Protein AF-A0A4V2MNI9-F1 (afdb_monomer)

Secondary structure (DSSP, 8-state):
--EEEE-TTS-EEEEE-TTTT--S---SEEEEEEE-SSEEEEEEESSS-EEEEEETT--EEEEEE-HHHHTTEE--TTT--EEEEEEETTEEEEEEE-EESSS-TTSHHHHHH-EEEEEEEEETTS-EEEEEEEEEGGGSHHHHHHHHHTEE--S--PPEEEEETTEEEEE-TT-SEEEEE-TT-SS-EEEE----S-------EEPPPTTPPPPHHHHHHHHHHHHHSS-EEEEEEEETTEEEEEEEPP--GGGS-SSHHHHHT--EEEEEEEE-TTSTT--EEEEEEEEE-TT-EEEEEETTEEEEEE--SSSS--EEEEEE--S--

Radius of gyration: 19.82 Å; Cα contacts (8 Å, |Δi|>4): 702; chains: 1; bounding box: 52×47×52 Å

Foldseek 3Di:
DWDFDADPVRDTPDTHDPPPQDDPDAAADWDDFDDDPFWTWTWGAHPWTWIWIATNVRHTDDIATCNVVDPQKGADDQAKDKDWPDDDPFKTWIKIQIFGPVDDPLALVRLVPAARIWIWMATPVNDTPDIDGAHRSCVDPLSVVCSVVQKALAQDQHWAWDDDDQWIWTDGRSDQWIWIDGVVRPGTDTQGHDDDPDDADGDMDGRDDPPDDDDPLVSVLVSQCSQQRAWHWLHWDDADQKIKTKTFHHDDSVLTDSDPVSLQLDWTWMKIWIARPVCSVPIDIGTDPFTFRSNKYWADPHPFKIWIWGDGHSDPDIDIDIDGRDPPD

Organism: NCBI:txid2530455

Sequence (329 aa):
MDLTLINTKLDIIKRISKKADIKDGFTGDFIDPIWTKKSMVVFQQGNASSISIYDGHLNFSKNIKLFNKIYPYFLPSISSQAVMTNFGPNRYDFLLSVYRLDVSQNTAEFYSKSATFLRLAIDTSGNILEKTFLAPYNSFTEVKAALDDNTKDWDGPSPSFDYFNGETYVFYEFSDKLFIYDSSFRKPKEIPLMWPDYNWERSNVSFTKKGVKTDIGESMKTSFKLRFSKPFLIDLKYKDGLVFMHFIKPVKDEALPQTSIQERDFIYQTFLLIIDPKAPTNQKYIDLKDDFSPYSKIYPLDRNNIMLFGNFKKTDNYELIKIKLNDKN

Mean predicted aligned error: 6.93 Å

Solvent-accessible surface area (backbone atoms only — not comparable to full-atom values): 18608 Å² total; per-residue (Å²): 127,63,54,70,44,63,49,98,85,69,47,78,77,46,74,46,40,61,81,82,55,46,87,85,71,79,57,57,44,82,43,65,79,43,79,55,99,58,29,35,38,31,39,29,39,45,99,48,31,29,39,38,35,22,38,71,85,66,46,70,70,51,75,35,78,34,47,88,76,48,60,62,42,46,61,54,89,91,52,53,43,68,47,73,81,43,83,53,99,57,37,39,33,34,42,31,33,33,40,52,73,89,43,56,86,57,24,59,68,28,45,73,73,30,40,39,29,35,38,39,28,28,34,79,87,56,48,78,76,44,80,46,75,36,60,45,40,60,74,40,68,60,48,42,52,26,56,75,71,45,32,46,50,45,55,62,86,52,38,43,53,38,77,55,97,68,33,37,44,34,37,42,66,75,53,69,38,43,32,39,25,54,86,80,56,81,75,59,51,76,41,70,60,84,76,75,96,67,96,68,55,83,41,75,44,66,46,48,62,89,91,64,85,71,57,69,61,62,50,48,38,49,36,47,46,25,40,29,20,36,75,29,79,56,39,54,44,73,41,88,74,29,40,42,36,35,25,35,52,55,52,59,79,93,73,54,53,72,45,73,71,48,44,70,65,39,68,37,52,34,34,37,42,37,35,30,84,92,46,62,87,66,60,45,62,38,79,47,90,60,47,31,28,79,79,32,44,74,45,68,76,48,86,44,33,32,37,41,35,32,33,64,72,86,52,99,57,70,51,76,46,78,46,72,62,57,98,76,106

Structure (mmCIF, N/CA/C/O backbone):
data_AF-A0A4V2MNI9-F1
#
_entry.id   AF-A0A4V2MNI9-F1
#
loop_
_atom_site.group_PDB
_atom_site.id
_atom_site.type_symbol
_atom_site.label_atom_id
_atom_site.label_alt_id
_atom_site.label_comp_id
_atom_site.label_asym_id
_atom_site.label_entity_id
_atom_site.label_seq_id
_atom_site.pdbx_PDB_ins_code
_atom_site.Cartn_x
_atom_site.Cartn_y
_atom_site.Cartn_z
_atom_site.occupancy
_atom_site.B_iso_or_equiv
_atom_site.auth_seq_id
_atom_site.auth_comp_id
_atom_site.auth_asym_id
_atom_site.auth_atom_id
_atom_site.pdbx_PDB_model_num
ATOM 1 N N . MET A 1 1 ? -9.895 18.495 0.254 1.00 62.69 1 MET A N 1
ATOM 2 C CA . MET A 1 1 ? -10.874 17.468 -0.135 1.00 62.69 1 MET A CA 1
ATOM 3 C C . MET A 1 1 ? -11.784 17.162 1.044 1.00 62.69 1 MET A C 1
ATOM 5 O O . MET A 1 1 ? -11.272 16.889 2.118 1.00 62.69 1 MET A O 1
ATOM 9 N N . ASP A 1 2 ? -13.097 17.274 0.897 1.00 74.06 2 ASP A N 1
ATOM 10 C CA . ASP A 1 2 ? -14.023 16.881 1.968 1.00 74.06 2 ASP A CA 1
ATOM 11 C C . ASP A 1 2 ? -14.192 15.358 1.979 1.00 74.06 2 ASP A C 1
ATOM 13 O O . ASP A 1 2 ? -14.067 14.717 0.934 1.00 74.06 2 ASP A O 1
ATOM 17 N N . LEU A 1 3 ? -14.489 14.772 3.140 1.00 77.25 3 LEU A N 1
ATOM 18 C CA . LEU A 1 3 ? -14.887 13.366 3.194 1.00 77.25 3 LEU A CA 1
ATOM 19 C C . LEU A 1 3 ? -16.385 13.284 2.891 1.00 77.25 3 LEU A C 1
ATOM 21 O O . LEU A 1 3 ? -17.203 13.825 3.635 1.00 77.25 3 LEU A O 1
ATOM 25 N N . THR A 1 4 ? -16.746 12.620 1.796 1.00 80.12 4 THR A N 1
ATOM 26 C CA . THR A 1 4 ? -18.145 12.460 1.381 1.00 80.12 4 THR A CA 1
ATOM 27 C C . THR A 1 4 ? -18.580 11.020 1.593 1.00 80.12 4 THR A C 1
ATOM 29 O O . THR A 1 4 ? -17.992 10.104 1.025 1.00 80.12 4 THR A O 1
ATOM 32 N N . LEU A 1 5 ? -19.617 10.824 2.405 1.00 82.19 5 LEU A N 1
ATOM 33 C CA . LEU A 1 5 ? -20.266 9.533 2.576 1.00 82.19 5 LEU A CA 1
ATOM 34 C C . LEU A 1 5 ? -21.409 9.402 1.575 1.00 82.19 5 LEU A C 1
ATOM 36 O O . LEU A 1 5 ? -22.314 10.239 1.542 1.00 82.19 5 LEU A O 1
ATOM 40 N N . ILE A 1 6 ? -21.370 8.323 0.804 1.00 78.75 6 ILE A N 1
ATOM 41 C CA . ILE A 1 6 ? -22.329 8.020 -0.251 1.00 78.75 6 ILE A CA 1
ATOM 42 C C . ILE A 1 6 ? -23.000 6.681 0.082 1.00 78.75 6 ILE A C 1
ATOM 44 O O . ILE A 1 6 ? -22.329 5.749 0.527 1.00 78.75 6 ILE A O 1
ATOM 48 N N . ASN A 1 7 ? -24.323 6.588 -0.075 1.00 74.31 7 ASN A N 1
ATOM 49 C CA . ASN A 1 7 ? -25.051 5.332 0.123 1.00 74.31 7 ASN A CA 1
ATOM 50 C C . ASN A 1 7 ? -24.930 4.409 -1.109 1.00 74.31 7 ASN A C 1
ATOM 52 O O . ASN A 1 7 ? -24.390 4.772 -2.150 1.00 74.31 7 ASN A O 1
ATOM 56 N N . THR A 1 8 ? -25.490 3.203 -1.024 1.00 68.25 8 THR A N 1
ATOM 57 C CA . THR A 1 8 ? -25.489 2.236 -2.139 1.00 68.25 8 THR A CA 1
ATOM 58 C C . THR A 1 8 ? -26.331 2.660 -3.350 1.00 68.25 8 THR A C 1
ATOM 60 O O . THR A 1 8 ? -26.223 2.037 -4.401 1.00 68.25 8 THR A O 1
ATOM 63 N N . LYS A 1 9 ? -27.158 3.704 -3.219 1.00 72.75 9 LYS A N 1
ATOM 64 C CA . LYS A 1 9 ? -27.925 4.341 -4.302 1.00 72.75 9 LYS A CA 1
ATOM 65 C C . LYS A 1 9 ? -27.222 5.572 -4.887 1.00 72.75 9 LYS A C 1
ATOM 67 O O . LYS A 1 9 ? -27.799 6.238 -5.736 1.00 72.75 9 LYS A O 1
ATOM 72 N N . LEU A 1 10 ? -25.987 5.844 -4.463 1.00 67.50 10 LEU A N 1
ATOM 73 C CA . LEU A 1 10 ? -25.190 7.010 -4.845 1.00 67.50 10 LEU A CA 1
ATOM 74 C C . LEU A 1 10 ? -25.689 8.357 -4.289 1.00 67.50 10 LEU A C 1
ATOM 76 O O . LEU A 1 10 ? -25.201 9.409 -4.701 1.00 67.50 10 LEU A O 1
ATOM 80 N N . ASP A 1 11 ? -26.582 8.349 -3.296 1.00 78.12 11 ASP A N 1
ATOM 81 C CA . ASP A 1 11 ? -26.982 9.575 -2.604 1.00 78.12 11 ASP A CA 1
ATOM 82 C C . ASP A 1 11 ? -25.920 9.986 -1.583 1.00 78.12 11 ASP A C 1
ATOM 84 O O . ASP A 1 11 ? -25.401 9.163 -0.819 1.00 78.12 11 ASP A O 1
ATOM 88 N N . ILE A 1 12 ? -25.646 11.287 -1.510 1.00 83.44 12 ILE A N 1
ATOM 89 C CA . ILE A 1 12 ? -24.770 11.855 -0.486 1.00 83.44 12 ILE A CA 1
ATOM 90 C C . ILE A 1 12 ? -25.512 11.851 0.853 1.00 83.44 12 ILE A C 1
ATOM 92 O O . ILE A 1 12 ? -26.459 12.607 1.047 1.00 83.44 12 ILE A O 1
ATOM 96 N N . ILE A 1 13 ? -25.047 11.021 1.790 1.00 83.69 13 ILE A N 1
ATOM 97 C CA . ILE A 1 13 ? -25.590 10.943 3.154 1.00 83.69 13 ILE A CA 1
ATOM 98 C C . ILE A 1 13 ? -25.050 12.094 4.004 1.00 83.69 13 ILE A C 1
ATOM 100 O O . ILE A 1 13 ? -25.785 12.726 4.759 1.00 83.69 13 ILE A O 1
ATOM 104 N N . LYS A 1 14 ? -23.737 12.338 3.923 1.00 84.12 14 LYS A N 1
ATOM 105 C CA . LYS A 1 14 ? -23.045 13.343 4.735 1.00 84.12 14 LYS A CA 1
ATOM 106 C C . LYS A 1 14 ? -21.794 13.833 4.019 1.00 84.12 14 LYS A C 1
ATOM 108 O O . LYS A 1 14 ? -21.099 13.055 3.368 1.00 84.12 14 LYS A O 1
ATOM 113 N N . ARG A 1 15 ? -21.477 15.113 4.193 1.00 85.62 15 ARG A N 1
ATOM 114 C CA . ARG A 1 15 ? -20.166 15.688 3.876 1.00 85.62 15 ARG A CA 1
ATOM 115 C C . ARG A 1 15 ? -19.524 16.142 5.177 1.00 85.62 15 ARG A C 1
ATOM 117 O O . ARG A 1 15 ? -20.182 16.809 5.966 1.00 85.62 15 ARG A O 1
ATOM 124 N N . ILE A 1 16 ? -18.275 15.751 5.395 1.00 79.31 16 ILE A N 1
ATOM 125 C CA . ILE A 1 16 ? -17.451 16.227 6.502 1.00 79.31 16 ILE A CA 1
ATOM 126 C C . ILE A 1 16 ? -16.429 17.188 5.907 1.00 79.31 16 ILE A C 1
ATOM 128 O O . ILE A 1 16 ? -15.498 16.780 5.202 1.00 79.31 16 ILE A O 1
ATOM 132 N N . SER A 1 17 ? -16.637 18.473 6.169 1.00 75.88 17 SER A N 1
ATOM 133 C CA . SER A 1 17 ? -15.771 19.542 5.710 1.00 75.88 17 SER A CA 1
ATOM 134 C C . SER A 1 17 ? -14.555 19.685 6.609 1.00 75.88 17 SER A C 1
ATOM 136 O O . SER A 1 17 ? -14.659 19.863 7.824 1.00 75.88 17 SER A O 1
ATOM 138 N N . LYS A 1 18 ? -13.374 19.723 5.987 1.00 70.81 18 LYS A N 1
ATOM 139 C CA . LYS A 1 18 ? -12.100 19.933 6.695 1.00 70.81 18 LYS A CA 1
ATOM 140 C C . LYS A 1 18 ? -12.073 21.227 7.518 1.00 70.81 18 LYS A C 1
ATOM 142 O O . LYS A 1 18 ? -11.445 21.258 8.570 1.00 70.81 18 LYS A O 1
ATOM 147 N N . LYS A 1 19 ? -12.693 22.301 7.011 1.00 66.06 19 LYS A N 1
ATOM 148 C CA . LYS A 1 19 ? -12.622 23.650 7.605 1.00 66.06 19 LYS A CA 1
ATOM 149 C C . LYS A 1 19 ? -13.730 23.925 8.619 1.00 66.06 19 LYS A C 1
ATOM 151 O O . LYS A 1 19 ? -13.508 24.711 9.531 1.00 66.06 19 LYS A O 1
ATOM 156 N N . ALA A 1 20 ? -14.906 23.328 8.437 1.00 58.31 20 ALA A N 1
ATOM 157 C CA . ALA A 1 20 ? -16.063 23.596 9.289 1.00 58.31 20 ALA A CA 1
ATOM 158 C C . ALA A 1 20 ? -16.199 22.584 10.437 1.00 58.31 20 ALA A C 1
ATOM 160 O O . ALA A 1 20 ? -16.581 22.968 11.540 1.00 58.31 20 ALA A O 1
ATOM 161 N N . ASP A 1 21 ? -15.848 21.315 10.197 1.00 62.69 21 ASP A N 1
ATOM 162 C CA . ASP A 1 21 ? -16.197 20.221 11.111 1.00 62.69 21 ASP A CA 1
ATOM 163 C C . ASP A 1 21 ? -15.029 19.745 11.993 1.00 62.69 21 ASP A C 1
ATOM 165 O O . ASP A 1 21 ? -15.257 19.051 12.984 1.00 62.69 21 ASP A O 1
ATOM 169 N N . ILE A 1 22 ? -13.782 20.132 11.686 1.00 67.94 22 ILE A N 1
ATOM 170 C CA . ILE A 1 22 ? -12.596 19.803 12.498 1.00 67.94 22 ILE A CA 1
ATOM 171 C C . ILE A 1 22 ? -12.104 21.051 13.229 1.00 67.94 22 ILE A C 1
ATOM 173 O O . ILE A 1 22 ? -11.541 21.962 12.623 1.00 67.94 22 ILE A O 1
ATOM 177 N N . LYS A 1 23 ? -12.268 21.065 14.555 1.00 61.47 23 LYS A N 1
ATOM 178 C CA . LYS A 1 23 ? -11.941 22.225 15.402 1.00 61.47 23 LYS A CA 1
ATOM 179 C C . LYS A 1 23 ? -10.454 22.330 15.785 1.00 61.47 23 LYS A C 1
ATOM 181 O O . LYS A 1 23 ? -9.978 23.429 16.042 1.00 61.47 23 LYS A O 1
ATOM 186 N N . ASP A 1 24 ? -9.698 21.230 15.734 1.00 62.19 24 ASP A N 1
ATOM 187 C CA . ASP A 1 24 ? -8.344 21.138 16.320 1.00 62.19 24 ASP A CA 1
ATOM 188 C C . ASP A 1 24 ? -7.179 21.301 15.324 1.00 62.19 24 ASP A C 1
ATOM 190 O O . ASP A 1 24 ? -6.116 20.692 15.481 1.00 62.19 24 ASP A O 1
ATOM 194 N N . GLY A 1 25 ? -7.351 22.127 14.288 1.00 58.72 25 GLY A N 1
ATOM 195 C CA . GLY A 1 25 ? -6.269 22.440 13.348 1.00 58.72 25 GLY A CA 1
ATOM 196 C C . GLY A 1 25 ? -5.887 21.240 12.479 1.00 58.72 25 GLY A C 1
ATOM 197 O O . GLY A 1 25 ? -4.914 20.526 12.728 1.00 58.72 25 GLY A O 1
ATOM 198 N N . PHE A 1 26 ? -6.679 21.028 11.436 1.00 59.41 26 PHE A N 1
ATOM 199 C CA . PHE A 1 26 ? -6.440 20.040 10.394 1.00 59.41 26 PHE A CA 1
ATOM 200 C C . PHE A 1 26 ? -5.202 20.396 9.540 1.00 59.41 26 PHE A C 1
ATOM 202 O O . PHE A 1 26 ? -5.023 21.557 9.177 1.00 59.41 26 PHE A O 1
ATOM 209 N N . THR A 1 27 ? -4.352 19.415 9.201 1.00 59.94 27 THR A N 1
ATOM 210 C CA . THR A 1 27 ? -3.027 19.668 8.578 1.00 59.94 27 THR A CA 1
ATOM 211 C C . THR A 1 27 ? -2.673 18.782 7.367 1.00 59.94 27 THR A C 1
ATOM 213 O O . THR A 1 27 ? -1.526 18.818 6.920 1.00 59.94 27 THR A O 1
ATOM 216 N N . GLY A 1 28 ? -3.615 18.011 6.800 1.00 67.12 28 GLY A N 1
ATOM 217 C CA . GLY A 1 28 ? -3.304 17.041 5.728 1.00 67.12 28 GLY A CA 1
ATOM 218 C C . GLY A 1 28 ? -4.409 16.777 4.694 1.00 67.12 28 GLY A C 1
ATOM 219 O O . GLY A 1 28 ? -5.213 17.644 4.389 1.00 67.12 28 GLY A O 1
ATOM 220 N N . ASP A 1 29 ? -4.477 15.581 4.129 1.00 72.50 29 ASP A N 1
ATOM 221 C CA . ASP A 1 29 ? -5.567 15.013 3.336 1.00 72.50 29 ASP A CA 1
ATOM 222 C C . ASP A 1 29 ? -6.137 13.800 4.067 1.00 72.50 29 ASP A C 1
ATOM 224 O O . ASP A 1 29 ? -5.420 13.132 4.806 1.00 72.50 29 ASP A O 1
ATOM 228 N N . PHE A 1 30 ? -7.445 13.559 3.940 1.00 72.19 30 PHE A N 1
ATOM 229 C CA . PHE A 1 30 ? -8.040 12.352 4.508 1.00 72.19 30 PHE A CA 1
ATOM 230 C C . PHE A 1 30 ? -7.623 11.158 3.662 1.00 72.19 30 PHE A C 1
ATOM 232 O O . PHE A 1 30 ? -7.834 11.168 2.451 1.00 72.19 30 PHE A O 1
ATOM 239 N N . ILE A 1 31 ? -7.094 10.135 4.316 1.00 71.44 31 ILE A N 1
ATOM 240 C CA . ILE A 1 31 ? -6.817 8.836 3.719 1.00 71.44 31 ILE A CA 1
ATOM 241 C C . ILE A 1 31 ? -7.507 7.757 4.560 1.00 71.44 31 ILE A C 1
ATOM 243 O O . ILE A 1 31 ? -7.645 7.903 5.776 1.00 71.44 31 ILE A O 1
ATOM 247 N N . ASP A 1 32 ? -7.982 6.711 3.889 1.00 69.69 32 ASP A N 1
ATOM 248 C CA . ASP A 1 32 ? -8.537 5.489 4.482 1.00 69.69 32 ASP A CA 1
ATOM 249 C C . ASP A 1 32 ? -9.508 5.696 5.655 1.00 69.69 32 ASP A C 1
ATOM 251 O O . ASP A 1 32 ? -9.134 5.563 6.825 1.00 69.69 32 ASP A O 1
ATOM 255 N N . PRO A 1 33 ? -10.791 5.995 5.381 1.00 79.62 33 PRO A N 1
ATOM 256 C CA . PRO A 1 33 ? -11.811 5.916 6.412 1.00 79.62 33 PRO A CA 1
ATOM 257 C C . PRO A 1 33 ? -11.988 4.458 6.859 1.00 79.62 33 PRO A C 1
ATOM 259 O O . PRO A 1 33 ? -12.459 3.605 6.107 1.00 79.62 33 PRO A O 1
ATOM 262 N N . ILE A 1 34 ? -11.647 4.181 8.114 1.00 81.00 34 ILE A N 1
ATOM 263 C CA . ILE A 1 34 ? -11.815 2.881 8.755 1.00 81.00 34 ILE A CA 1
ATOM 264 C C . ILE A 1 34 ? -13.071 2.924 9.619 1.00 81.00 34 ILE A C 1
ATOM 266 O O . ILE A 1 34 ? -13.143 3.625 10.634 1.00 81.00 34 ILE A O 1
ATOM 270 N N . TRP A 1 35 ? -14.068 2.146 9.215 1.00 77.88 35 TRP A N 1
ATOM 271 C CA . TRP A 1 35 ? -15.322 2.010 9.942 1.00 77.88 35 TRP A CA 1
ATOM 272 C C . TRP A 1 35 ? -15.196 1.026 11.100 1.00 77.88 35 TRP A C 1
ATOM 274 O O . TRP A 1 35 ? -14.644 -0.065 10.967 1.00 77.88 35 TRP A O 1
ATOM 284 N N . THR A 1 36 ? -15.774 1.395 12.236 1.00 74.88 36 THR A N 1
ATOM 285 C CA . THR A 1 36 ? -15.978 0.514 13.386 1.00 74.88 36 THR A CA 1
ATOM 286 C C . THR A 1 36 ? -17.478 0.363 13.636 1.00 74.88 36 THR A C 1
ATOM 288 O O . THR A 1 36 ? -18.297 1.082 13.064 1.00 74.88 36 THR A O 1
ATOM 291 N N . LYS A 1 37 ? -17.875 -0.542 14.540 1.00 71.38 37 LYS A N 1
ATOM 292 C CA . LYS A 1 37 ? -19.290 -0.674 14.939 1.00 71.38 37 LYS A CA 1
ATOM 293 C C . LYS A 1 37 ? -19.875 0.602 15.568 1.00 71.38 37 LYS A C 1
ATOM 295 O O . LYS A 1 37 ? -21.092 0.703 15.666 1.00 71.38 37 LYS A O 1
ATOM 300 N N . LYS A 1 38 ? -19.041 1.520 16.073 1.00 77.38 38 LYS A N 1
ATOM 301 C CA . LYS A 1 38 ? -19.474 2.678 16.882 1.00 77.38 38 LYS A CA 1
ATOM 302 C C . LYS A 1 38 ? -18.878 4.017 16.447 1.00 77.38 38 LYS A C 1
ATOM 304 O O . LYS A 1 38 ? -19.229 5.038 17.026 1.00 77.38 38 LYS A O 1
ATOM 309 N N . SER A 1 39 ? -17.943 4.020 15.507 1.00 82.94 39 SER A N 1
ATOM 310 C CA . SER A 1 39 ? -17.146 5.192 15.154 1.00 82.94 39 SER A CA 1
ATOM 311 C C . SER A 1 39 ? -16.540 5.031 13.768 1.00 82.94 39 SER A C 1
ATOM 313 O O . SER A 1 39 ? -16.533 3.942 13.195 1.00 82.94 39 SER A O 1
ATOM 315 N N . MET A 1 40 ? -15.975 6.115 13.258 1.00 85.94 40 MET A N 1
ATOM 316 C CA . MET A 1 40 ? -15.105 6.096 12.093 1.00 85.94 40 MET A CA 1
ATOM 317 C C . MET A 1 40 ? -13.768 6.719 12.476 1.00 85.94 40 MET A C 1
ATOM 319 O O . MET A 1 40 ? -13.716 7.752 13.145 1.00 85.94 40 MET A O 1
ATOM 323 N N . VAL A 1 41 ? -12.683 6.084 12.058 1.00 84.25 41 VAL A N 1
ATOM 324 C CA . VAL A 1 41 ? -11.325 6.596 12.212 1.00 84.25 41 VAL A CA 1
ATOM 325 C C . VAL A 1 41 ? -10.814 6.964 10.832 1.00 84.25 41 VAL A C 1
ATOM 327 O O . VAL A 1 41 ? -10.987 6.198 9.894 1.00 84.25 41 VAL A O 1
ATOM 330 N N . VAL A 1 42 ? -10.209 8.136 10.691 1.00 82.12 42 VAL A N 1
ATOM 331 C CA . VAL A 1 42 ? -9.665 8.597 9.413 1.00 82.12 42 VAL A CA 1
ATOM 332 C C . VAL A 1 42 ? -8.235 9.045 9.632 1.00 82.12 42 VAL A C 1
ATOM 334 O O . VAL A 1 42 ? -7.970 9.928 10.458 1.00 82.12 42 VAL A O 1
ATOM 337 N N . PHE A 1 43 ? -7.318 8.436 8.891 1.00 80.75 43 PHE A N 1
ATOM 338 C CA . PHE A 1 43 ? -5.929 8.856 8.881 1.00 80.75 43 PHE A CA 1
ATOM 339 C C . PHE A 1 43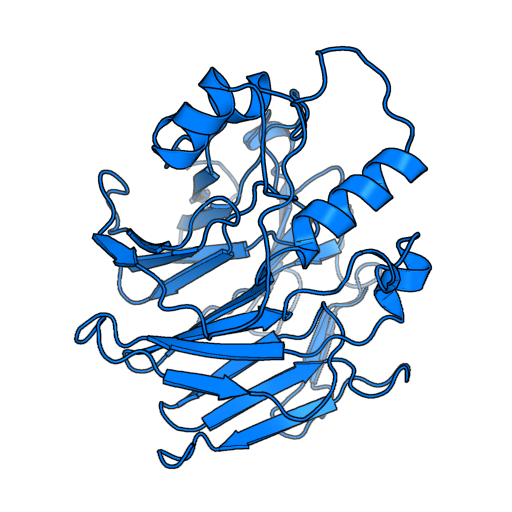 ? -5.791 10.138 8.070 1.00 80.75 43 PHE A C 1
ATOM 341 O O . PHE A 1 43 ? -6.481 10.367 7.079 1.00 80.75 43 PHE A O 1
ATOM 348 N N . GLN A 1 44 ? -4.925 11.025 8.537 1.00 77.00 44 GLN A N 1
ATOM 349 C CA . GLN A 1 44 ? -4.637 12.282 7.872 1.00 77.00 44 GLN A CA 1
ATOM 350 C C . GLN A 1 44 ? -3.187 12.317 7.462 1.00 77.00 44 GLN A C 1
ATOM 352 O O . GLN A 1 44 ? -2.293 12.049 8.268 1.00 77.00 44 GLN A O 1
ATOM 357 N N . GLN A 1 45 ? -2.983 12.698 6.214 1.00 69.56 45 GLN A N 1
ATOM 358 C CA . GLN A 1 45 ? -1.725 12.553 5.525 1.00 69.56 45 GLN A CA 1
ATOM 359 C C . GLN A 1 45 ? -1.247 13.924 5.040 1.00 69.56 45 GLN A C 1
ATOM 361 O O . GLN A 1 45 ? -1.970 14.648 4.376 1.00 69.56 45 GLN A O 1
ATOM 366 N N . GLY A 1 46 ? -0.067 14.352 5.467 1.00 62.34 46 GLY A N 1
ATOM 367 C CA . GLY A 1 46 ? 0.461 15.703 5.242 1.00 62.34 46 GLY A CA 1
ATOM 368 C C . GLY A 1 46 ? 1.548 16.016 6.262 1.00 62.34 46 GLY A C 1
ATOM 369 O O . GLY A 1 46 ? 1.792 15.191 7.135 1.00 62.34 46 GLY A O 1
ATOM 370 N N . ASN A 1 47 ? 2.193 17.183 6.198 1.00 54.81 47 ASN A N 1
ATOM 371 C CA . ASN A 1 47 ? 3.389 17.503 7.002 1.00 54.81 47 ASN A CA 1
ATOM 372 C C . ASN A 1 47 ? 3.264 17.212 8.513 1.00 54.81 47 ASN A C 1
ATOM 374 O O . ASN A 1 47 ? 4.279 17.003 9.166 1.00 54.81 47 ASN A O 1
ATOM 378 N N . ALA A 1 48 ? 2.048 17.138 9.064 1.00 66.12 48 ALA A N 1
ATOM 379 C CA . ALA A 1 48 ? 1.788 16.552 10.372 1.00 66.12 48 ALA A CA 1
ATOM 380 C C . ALA A 1 48 ? 0.736 15.427 10.288 1.00 66.12 48 ALA A C 1
ATOM 382 O O . ALA A 1 48 ? -0.464 15.672 10.397 1.00 66.12 48 ALA A O 1
ATOM 383 N N . SER A 1 49 ? 1.190 14.174 10.144 1.00 76.12 49 SER A N 1
ATOM 384 C CA . SER A 1 49 ? 0.298 13.002 10.180 1.00 76.12 49 SER A CA 1
ATOM 385 C C . SER A 1 49 ? -0.535 12.988 11.465 1.00 76.12 49 SER A C 1
ATOM 387 O O . SER A 1 49 ? -0.015 13.263 12.555 1.00 76.12 49 SER A O 1
ATOM 389 N N . SER A 1 50 ? -1.819 12.652 11.358 1.00 80.56 50 SER A N 1
ATOM 390 C CA . SER A 1 50 ? -2.718 12.557 12.512 1.00 80.56 50 SER A CA 1
ATOM 391 C C . SER A 1 50 ? -3.859 11.566 12.287 1.00 80.56 50 SER A C 1
ATOM 393 O O . SER A 1 50 ? -4.049 11.065 11.183 1.00 80.56 50 SER A O 1
ATOM 395 N N . ILE A 1 51 ? -4.592 11.248 13.351 1.00 82.94 51 ILE A N 1
ATOM 396 C CA . ILE A 1 51 ? -5.745 10.348 13.323 1.00 82.94 51 ILE A CA 1
ATOM 397 C C . ILE A 1 51 ? -6.951 11.117 13.842 1.00 82.94 51 ILE A C 1
ATOM 399 O O . ILE A 1 51 ? -6.992 11.483 15.017 1.00 82.94 51 ILE A O 1
ATOM 403 N N . SER A 1 52 ? -7.945 11.331 12.987 1.00 83.75 52 SER A N 1
ATOM 404 C CA . SER A 1 52 ? -9.227 11.891 13.407 1.00 83.75 52 SER A CA 1
ATOM 405 C C . SER A 1 52 ? -10.233 10.801 13.702 1.00 83.75 52 SER A C 1
ATOM 407 O O . SER A 1 52 ? -10.369 9.840 12.949 1.00 83.75 52 SER A O 1
ATOM 409 N N . ILE A 1 53 ? -10.941 10.966 14.812 1.00 83.19 53 ILE A N 1
ATOM 410 C CA . ILE A 1 53 ? -11.937 10.016 15.288 1.00 83.19 53 ILE A CA 1
ATOM 411 C C . ILE A 1 53 ? -13.288 10.717 15.286 1.00 83.19 53 ILE A C 1
ATOM 413 O O . ILE A 1 53 ? -13.440 11.804 15.849 1.00 83.19 53 ILE A O 1
ATOM 417 N N . TYR A 1 54 ? -14.256 10.063 14.662 1.00 84.50 54 TYR A N 1
ATOM 418 C CA . TYR A 1 54 ? -15.643 10.483 14.573 1.00 84.50 54 TYR A CA 1
ATOM 419 C C . TYR A 1 54 ? -16.527 9.483 15.311 1.00 84.50 54 TYR A C 1
ATOM 421 O O . TYR A 1 54 ? -16.264 8.281 15.269 1.00 84.50 54 TYR A O 1
ATOM 429 N N . ASP A 1 55 ? -17.569 9.960 15.984 1.00 84.94 55 ASP A N 1
ATOM 430 C CA . ASP A 1 55 ? -18.554 9.085 16.625 1.00 84.94 55 ASP A CA 1
ATOM 431 C C . ASP A 1 55 ? -19.444 8.352 15.593 1.00 84.94 55 ASP A C 1
ATOM 433 O O . ASP A 1 55 ? -19.290 8.505 14.378 1.00 84.94 55 ASP A O 1
ATOM 437 N N . GLY A 1 56 ? -20.388 7.534 16.065 1.00 81.44 56 GLY A N 1
ATOM 438 C CA . GLY A 1 56 ? -21.320 6.791 15.207 1.00 81.44 56 GLY A CA 1
ATOM 439 C C . GLY A 1 56 ? -22.306 7.671 14.425 1.00 81.44 56 GLY A C 1
ATOM 440 O O . GLY A 1 56 ? -22.905 7.204 13.461 1.00 81.44 56 GLY A O 1
ATOM 441 N N . HIS A 1 57 ? -22.445 8.946 14.797 1.00 85.62 57 HIS A N 1
ATOM 442 C CA . HIS A 1 57 ? -23.196 9.965 14.059 1.00 85.62 57 HIS A CA 1
ATOM 443 C C . HIS A 1 57 ? -22.285 10.804 13.145 1.00 85.62 57 HIS A C 1
ATOM 445 O O . HIS A 1 57 ? -22.727 11.772 12.513 1.00 85.62 57 HIS A O 1
ATOM 451 N N . LEU A 1 58 ? -21.011 10.416 13.038 1.00 82.44 58 LEU A N 1
ATOM 452 C CA . LEU A 1 58 ? -19.962 11.070 12.269 1.00 82.44 58 LEU A CA 1
ATOM 453 C C . LEU A 1 58 ? -19.673 12.497 12.729 1.00 82.44 58 LEU A C 1
ATOM 455 O O . LEU A 1 58 ? -19.305 13.345 11.914 1.00 82.44 58 LEU A O 1
ATOM 459 N N . ASN A 1 59 ? -19.900 12.803 14.001 1.00 84.81 59 ASN A N 1
ATOM 460 C CA . ASN A 1 59 ? -19.452 14.057 14.586 1.00 84.81 59 ASN A CA 1
ATOM 461 C C . ASN A 1 59 ? -17.988 13.913 14.979 1.00 84.81 59 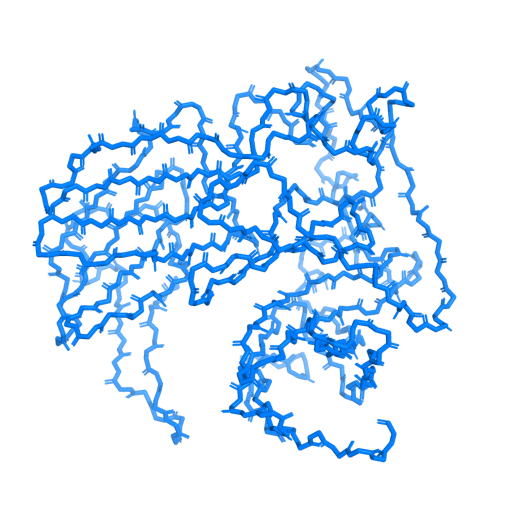ASN A C 1
ATOM 463 O O . ASN A 1 59 ? -17.570 12.871 15.489 1.00 84.81 59 ASN A O 1
ATOM 467 N N . PHE A 1 60 ? -17.202 14.958 14.730 1.00 85.00 60 PHE A N 1
ATOM 468 C CA . PHE A 1 60 ? -15.805 14.981 15.134 1.00 85.00 60 PHE A CA 1
ATOM 469 C C . PHE A 1 60 ? -15.701 14.867 16.658 1.00 85.00 60 PHE A C 1
ATOM 471 O O . PHE A 1 60 ? -16.300 15.653 17.389 1.00 85.00 60 PHE A O 1
ATOM 478 N N . SER A 1 61 ? -14.935 13.882 17.126 1.00 84.00 61 SER A N 1
ATOM 479 C CA . SER A 1 61 ? -14.715 13.638 18.550 1.00 84.00 61 SER A CA 1
ATOM 480 C C . SER A 1 61 ? -13.345 14.139 18.998 1.00 84.00 61 SER A C 1
ATOM 482 O O . SER A 1 61 ? -13.257 14.852 19.994 1.00 84.00 61 SER A O 1
ATOM 484 N N . LYS A 1 62 ? -12.276 13.761 18.286 1.00 83.19 62 LYS A N 1
ATOM 485 C CA . LYS A 1 62 ? -10.891 14.092 18.664 1.00 83.19 62 LYS A CA 1
ATOM 486 C C . LYS A 1 62 ? -9.908 13.922 17.509 1.00 83.19 62 LYS A C 1
ATOM 488 O O . LYS A 1 62 ? -10.152 13.137 16.589 1.00 83.19 62 LYS A O 1
ATOM 493 N N . ASN A 1 63 ? -8.756 14.585 17.624 1.00 83.25 63 ASN A N 1
ATOM 494 C CA . ASN A 1 63 ? -7.611 14.422 16.729 1.00 83.25 63 ASN A CA 1
ATOM 495 C C . ASN A 1 63 ? -6.343 13.997 17.493 1.00 83.25 63 ASN A C 1
ATOM 497 O O . ASN A 1 63 ? -5.956 14.622 18.479 1.00 83.25 63 ASN A O 1
ATOM 501 N N . ILE A 1 64 ? -5.659 12.957 17.017 1.00 82.25 64 ILE A N 1
ATOM 502 C CA . ILE A 1 64 ? -4.424 12.428 17.603 1.00 82.25 64 ILE A CA 1
ATOM 503 C C . ILE A 1 64 ? -3.258 12.741 16.662 1.00 82.25 64 ILE A C 1
ATOM 505 O O . ILE A 1 64 ? -3.086 12.095 15.633 1.00 82.25 64 ILE A O 1
ATOM 509 N N . LYS A 1 65 ? -2.414 13.712 17.027 1.00 81.12 65 LYS A N 1
ATOM 510 C CA . LYS A 1 65 ? -1.206 14.061 16.255 1.00 81.12 65 LYS A CA 1
ATOM 511 C C . LYS A 1 65 ? -0.143 12.962 16.363 1.00 81.12 65 LYS A C 1
ATOM 513 O O . LYS A 1 65 ? 0.204 12.564 17.477 1.00 81.12 65 LYS A O 1
ATOM 518 N N . LEU A 1 66 ? 0.398 12.517 15.224 1.00 78.88 66 LEU A N 1
ATOM 519 C CA . LEU A 1 66 ? 1.403 11.449 15.125 1.00 78.88 66 LEU A CA 1
ATOM 520 C C . LEU A 1 66 ? 2.831 11.958 14.868 1.00 78.88 66 LEU A C 1
ATOM 522 O O . LEU A 1 66 ? 3.778 11.280 15.249 1.00 78.88 66 LEU A O 1
ATOM 526 N N . PHE A 1 67 ? 3.010 13.142 14.273 1.00 71.81 67 PHE A N 1
ATOM 527 C CA . PHE A 1 67 ? 4.308 13.629 13.764 1.00 71.81 67 PHE A CA 1
ATOM 528 C C . PHE A 1 67 ? 5.494 13.502 14.751 1.00 71.81 67 PHE A C 1
ATOM 530 O O . PHE A 1 67 ? 6.528 12.952 14.391 1.00 71.81 67 PHE A O 1
ATOM 537 N N . ASN A 1 68 ? 5.328 13.874 16.026 1.00 73.00 68 ASN A N 1
ATOM 538 C CA . ASN A 1 68 ? 6.388 13.730 17.048 1.00 73.00 68 ASN A CA 1
ATOM 539 C C . ASN A 1 68 ? 6.411 12.358 17.740 1.00 73.00 68 ASN A C 1
ATOM 541 O O . ASN A 1 68 ? 7.337 12.025 18.472 1.00 73.00 68 ASN A O 1
ATOM 545 N N . LYS A 1 69 ? 5.360 11.570 17.547 1.00 79.31 69 LYS A N 1
ATOM 546 C CA . LYS A 1 69 ? 5.125 10.296 18.226 1.00 79.31 69 LYS A CA 1
ATOM 547 C C . LYS A 1 69 ? 5.775 9.124 17.476 1.00 79.31 69 LYS A C 1
ATOM 549 O O . LYS A 1 69 ? 6.226 8.151 18.092 1.00 79.31 69 LYS A O 1
ATOM 554 N N . ILE A 1 70 ? 5.880 9.238 16.150 1.00 80.25 70 ILE A N 1
ATOM 555 C CA . ILE A 1 70 ? 6.425 8.187 15.277 1.00 80.25 70 ILE A CA 1
ATOM 556 C C . ILE A 1 70 ? 7.675 8.598 14.480 1.00 80.25 70 ILE A C 1
ATOM 558 O O . ILE A 1 70 ? 8.204 7.756 13.761 1.00 80.25 70 ILE A O 1
ATOM 562 N N . TYR A 1 71 ? 8.207 9.816 14.654 1.00 79.94 71 TYR A N 1
ATOM 563 C CA . TYR A 1 71 ? 9.464 10.256 14.023 1.00 79.94 71 TYR A CA 1
ATOM 564 C C . TYR A 1 71 ? 10.609 9.225 14.211 1.00 79.94 71 TYR A C 1
ATOM 566 O O . TYR A 1 71 ? 10.726 8.650 15.301 1.00 79.94 71 TYR A O 1
ATOM 574 N N . PRO A 1 72 ? 11.454 8.965 13.188 1.00 80.62 72 PRO A N 1
ATOM 575 C CA . PRO A 1 72 ? 11.505 9.609 11.867 1.00 80.62 72 PRO A CA 1
ATOM 576 C C . PRO A 1 72 ? 10.537 9.030 10.823 1.00 80.62 72 PRO A C 1
ATOM 578 O O . PRO A 1 72 ? 10.718 9.276 9.634 1.00 80.62 72 PRO A O 1
ATOM 581 N N . TYR A 1 73 ? 9.531 8.253 11.231 1.00 81.31 73 TYR A N 1
ATOM 582 C CA . TYR A 1 73 ? 8.600 7.601 10.313 1.00 81.31 73 TYR A CA 1
ATOM 583 C C . TYR A 1 73 ? 7.352 8.432 10.007 1.00 81.31 73 TYR A C 1
ATOM 585 O O . TYR A 1 73 ? 6.934 9.280 10.796 1.00 81.31 73 TYR A O 1
ATOM 593 N N . PHE A 1 74 ? 6.743 8.148 8.856 1.00 75.38 74 PHE A N 1
ATOM 594 C CA . PHE A 1 74 ? 5.593 8.860 8.314 1.00 75.38 74 PHE A CA 1
ATOM 595 C C . PHE A 1 74 ? 4.727 7.975 7.404 1.00 75.38 74 PHE A C 1
ATOM 597 O O . PHE A 1 74 ? 5.210 6.969 6.889 1.00 75.38 74 PHE A O 1
ATOM 604 N N . LEU A 1 75 ? 3.463 8.371 7.200 1.00 72.19 75 LEU A N 1
ATOM 605 C CA . LEU A 1 75 ? 2.491 7.706 6.323 1.00 72.19 75 LEU A CA 1
ATOM 606 C C . LEU A 1 75 ? 2.568 8.261 4.877 1.00 72.19 75 LEU A C 1
ATOM 608 O O . LEU A 1 75 ? 2.216 9.423 4.658 1.00 72.19 75 LEU A O 1
ATOM 612 N N . PRO A 1 76 ? 3.024 7.497 3.871 1.00 59.75 76 PRO A N 1
ATOM 613 C CA . PRO A 1 76 ? 3.182 7.974 2.484 1.00 59.75 76 PRO A CA 1
ATOM 614 C C . PRO A 1 76 ? 1.905 8.451 1.761 1.00 59.75 76 PRO A C 1
ATOM 616 O O . PRO A 1 76 ? 0.804 8.050 2.100 1.00 59.75 76 PRO A O 1
ATOM 619 N N . SER A 1 77 ? 2.008 9.317 0.747 1.00 52.66 77 SER A N 1
ATOM 620 C CA . SER A 1 77 ? 0.839 10.050 0.207 1.00 52.66 77 SER A CA 1
ATOM 621 C C . SER A 1 77 ? -0.069 9.356 -0.773 1.00 52.66 77 SER A C 1
ATOM 623 O O . SER A 1 77 ? -1.268 9.608 -0.769 1.00 52.66 77 SER A O 1
ATOM 625 N N . ILE A 1 78 ? 0.483 8.519 -1.632 1.00 49.72 78 ILE A N 1
ATOM 626 C CA . ILE A 1 78 ? -0.245 8.064 -2.823 1.00 49.72 78 ILE A CA 1
ATOM 627 C C . ILE A 1 78 ? -0.704 6.606 -2.664 1.00 49.72 78 ILE A C 1
ATOM 629 O O . ILE A 1 78 ? -1.597 6.141 -3.360 1.00 49.72 78 ILE A O 1
ATOM 633 N N . SER A 1 79 ? -0.140 5.910 -1.679 1.00 52.41 79 SER A N 1
ATOM 634 C CA . SER A 1 79 ? -0.277 4.469 -1.473 1.00 52.41 79 SER A CA 1
ATOM 635 C C . SER A 1 79 ? -0.239 4.091 0.011 1.00 52.41 79 SER A C 1
ATOM 637 O O . SER A 1 79 ? 0.052 2.946 0.351 1.00 52.41 79 SER A O 1
ATOM 639 N N . SER A 1 80 ? -0.471 5.045 0.926 1.00 57.81 80 SER A N 1
ATOM 640 C CA . SER A 1 80 ? -0.688 4.664 2.324 1.00 57.81 80 SER A CA 1
ATOM 641 C C . SER A 1 80 ? -1.959 3.863 2.417 1.00 57.81 80 SER A C 1
ATOM 643 O O . SER A 1 80 ? -3.015 4.338 2.012 1.00 57.81 80 SER A O 1
ATOM 645 N N . GLN A 1 81 ? -1.816 2.682 2.996 1.00 74.06 81 GLN A N 1
ATOM 646 C CA . GLN A 1 81 ? -2.919 1.939 3.555 1.00 74.06 81 GLN A CA 1
ATOM 647 C C . GLN A 1 81 ? -2.752 1.877 5.070 1.00 74.06 81 GLN A C 1
ATOM 649 O O . GLN A 1 81 ? -1.640 1.735 5.600 1.00 74.06 81 GLN A O 1
ATOM 654 N N . ALA A 1 82 ? -3.868 2.030 5.767 1.00 80.69 82 ALA A N 1
ATOM 655 C CA . ALA A 1 82 ? -3.971 1.816 7.196 1.00 80.69 82 ALA A CA 1
ATOM 656 C C . ALA A 1 82 ? -5.114 0.846 7.480 1.00 80.69 82 ALA A C 1
ATOM 658 O O . ALA A 1 82 ? -6.224 0.997 6.972 1.00 80.69 82 ALA A O 1
ATOM 659 N N . VAL A 1 83 ? -4.854 -0.129 8.345 1.00 83.56 83 VAL A N 1
ATOM 660 C CA . VAL A 1 83 ? -5.891 -1.026 8.859 1.00 83.56 83 VAL A CA 1
ATOM 661 C C . VAL A 1 83 ? -5.892 -0.977 10.373 1.00 83.56 83 VAL A C 1
ATOM 663 O O . VAL A 1 83 ? -4.860 -0.814 11.030 1.00 83.56 83 VAL A O 1
ATOM 666 N N . MET A 1 84 ? -7.077 -1.130 10.939 1.00 81.56 84 MET A N 1
ATOM 667 C CA . MET A 1 84 ? -7.249 -1.260 12.372 1.00 81.56 84 MET A CA 1
ATOM 668 C C . MET A 1 84 ? -7.431 -2.739 12.687 1.00 81.56 84 MET A C 1
ATOM 670 O O . MET A 1 84 ? -8.412 -3.351 12.271 1.00 81.56 84 MET A O 1
ATOM 674 N N . THR A 1 85 ? -6.476 -3.318 13.407 1.00 80.69 85 THR A N 1
ATOM 675 C CA . THR A 1 85 ? -6.476 -4.748 13.736 1.00 80.69 85 THR A CA 1
ATOM 676 C C . THR A 1 85 ? -7.286 -5.045 14.996 1.00 80.69 85 THR A C 1
ATOM 678 O O . THR A 1 85 ? -7.692 -6.183 15.212 1.00 80.69 85 THR A O 1
ATOM 681 N N . ASN A 1 86 ? -7.534 -4.035 15.838 1.00 77.88 86 ASN A N 1
ATOM 682 C CA . ASN A 1 86 ? -8.358 -4.156 17.039 1.00 77.88 86 ASN A CA 1
ATOM 683 C C . ASN A 1 86 ? -8.935 -2.795 17.466 1.00 77.88 86 ASN A C 1
ATOM 685 O O . ASN A 1 86 ? -8.256 -1.767 17.395 1.00 77.88 86 ASN A O 1
ATOM 689 N N . PHE A 1 87 ? -10.173 -2.809 17.964 1.00 73.56 87 PHE A N 1
ATOM 690 C CA . PHE A 1 87 ? -10.860 -1.652 18.540 1.00 73.56 87 PHE A CA 1
ATOM 691 C C . PHE A 1 87 ? -11.456 -2.030 19.895 1.00 73.56 87 PHE A C 1
ATOM 693 O O . PHE A 1 87 ? -12.587 -2.513 19.996 1.00 73.56 87 PHE A O 1
ATOM 700 N N . GLY A 1 88 ? -10.666 -1.823 20.944 1.00 70.06 88 GLY A N 1
ATOM 701 C CA . GLY A 1 88 ? -11.087 -2.004 22.324 1.00 70.06 88 GLY A CA 1
ATOM 702 C C . GLY A 1 88 ? -11.670 -0.718 22.920 1.00 70.06 88 GLY A C 1
ATOM 703 O O . GLY A 1 88 ? -11.444 0.374 22.396 1.00 70.06 88 GLY A O 1
ATOM 704 N N . PRO A 1 89 ? -12.376 -0.809 24.061 1.00 71.19 89 PRO A N 1
ATOM 705 C CA . PRO A 1 89 ? -12.947 0.358 24.736 1.00 71.19 89 PRO A CA 1
ATOM 706 C C . PRO A 1 89 ? -11.899 1.408 25.135 1.00 71.19 89 PRO A C 1
ATOM 708 O O . PRO A 1 89 ? -12.243 2.580 25.197 1.00 71.19 89 PRO A O 1
ATOM 711 N N . ASN A 1 90 ? -10.639 1.003 25.347 1.00 82.31 90 ASN A N 1
ATOM 712 C CA . ASN A 1 90 ? -9.552 1.871 25.821 1.00 82.31 90 ASN A CA 1
ATOM 713 C C . ASN A 1 90 ? -8.298 1.840 24.925 1.00 82.31 90 ASN A C 1
ATOM 715 O O . ASN A 1 90 ? -7.282 2.425 25.289 1.00 82.31 90 ASN A O 1
ATOM 719 N N . ARG A 1 91 ? -8.327 1.123 23.793 1.00 87.69 91 ARG A N 1
ATOM 720 C CA . ARG A 1 91 ? -7.138 0.843 22.971 1.00 87.69 91 ARG A CA 1
ATOM 721 C C . ARG A 1 91 ? -7.509 0.663 21.504 1.00 87.69 91 ARG A C 1
ATOM 723 O O . ARG A 1 91 ? -8.437 -0.078 21.186 1.00 87.69 91 ARG A O 1
ATOM 730 N N . TYR A 1 92 ? -6.736 1.288 20.630 1.00 84.56 92 TYR A N 1
ATOM 731 C CA . TYR A 1 92 ? -6.779 1.102 19.187 1.00 84.56 92 TYR A CA 1
ATOM 732 C C . TYR A 1 92 ? -5.460 0.493 18.740 1.00 84.56 92 TYR A C 1
ATOM 734 O O . TYR A 1 92 ? -4.406 1.040 19.065 1.00 84.56 92 TYR A O 1
ATOM 742 N N . ASP A 1 93 ? -5.520 -0.610 18.000 1.00 88.56 93 ASP A N 1
ATOM 743 C CA . ASP A 1 93 ? -4.343 -1.203 17.372 1.00 88.56 93 ASP A CA 1
ATOM 744 C C . ASP A 1 93 ? -4.414 -0.978 15.865 1.00 88.56 93 ASP A C 1
ATOM 746 O O . ASP A 1 93 ? -5.379 -1.374 15.204 1.00 88.56 93 ASP A O 1
ATOM 750 N N . PHE A 1 94 ? -3.379 -0.338 15.334 1.00 87.94 94 PHE A N 1
ATOM 751 C CA . PHE A 1 94 ? -3.238 -0.037 13.920 1.00 87.94 94 PHE A CA 1
ATOM 752 C C . PHE A 1 94 ? -2.038 -0.765 13.334 1.00 87.94 94 PHE A C 1
ATOM 754 O O . PHE A 1 94 ? -0.992 -0.886 13.976 1.00 87.94 94 PHE A O 1
ATOM 761 N N . LEU A 1 95 ? -2.178 -1.180 12.081 1.00 90.00 95 LEU A N 1
ATOM 762 C CA . LEU A 1 95 ? -1.070 -1.544 11.217 1.00 90.00 95 LEU A CA 1
ATOM 763 C C . LEU A 1 95 ? -1.018 -0.533 10.071 1.00 90.00 95 LEU A C 1
ATOM 765 O O . LEU A 1 95 ? -2.011 -0.299 9.382 1.00 90.00 95 LEU A O 1
ATOM 769 N N . LEU A 1 96 ? 0.145 0.086 9.914 1.00 87.88 96 LEU A N 1
ATOM 770 C CA . LEU A 1 96 ? 0.363 1.240 9.053 1.00 87.88 96 LEU A CA 1
ATOM 771 C C . LEU A 1 96 ? 1.508 0.953 8.088 1.00 87.88 96 LEU A C 1
ATOM 773 O O . LEU A 1 96 ? 2.568 0.522 8.543 1.00 87.88 96 LEU A O 1
ATOM 777 N N . SER A 1 97 ? 1.335 1.248 6.799 1.00 87.62 97 SER A N 1
ATOM 778 C CA . SER A 1 97 ? 2.481 1.413 5.893 1.00 87.62 97 SER A CA 1
ATOM 779 C C . SER A 1 97 ? 3.277 2.650 6.317 1.00 87.62 97 SER A C 1
ATOM 781 O O . SER A 1 97 ? 2.689 3.706 6.558 1.00 87.62 97 SER A O 1
ATOM 783 N N . VAL A 1 98 ? 4.600 2.535 6.462 1.00 86.25 98 VAL A N 1
ATOM 784 C CA . VAL A 1 98 ? 5.445 3.647 6.928 1.00 86.25 98 VAL A CA 1
ATOM 785 C C . VAL A 1 98 ? 6.742 3.775 6.156 1.00 86.25 98 VAL A C 1
ATOM 787 O O . VAL A 1 98 ? 7.372 2.778 5.824 1.00 86.25 98 VAL A O 1
ATOM 790 N N . TYR A 1 99 ? 7.200 5.016 5.984 1.00 82.50 99 TYR A N 1
ATOM 791 C CA . TYR A 1 99 ? 8.521 5.356 5.452 1.00 82.50 99 TYR A CA 1
ATOM 792 C C . TYR A 1 99 ? 9.288 6.260 6.401 1.00 82.50 99 TYR A C 1
ATOM 794 O O . TYR A 1 99 ? 8.689 7.013 7.166 1.00 82.50 99 TYR A O 1
ATOM 802 N N . ARG A 1 100 ? 10.616 6.249 6.299 1.00 85.56 100 ARG A N 1
ATOM 803 C CA . ARG A 1 100 ? 11.468 7.232 6.967 1.00 85.56 100 ARG A CA 1
ATOM 804 C C . ARG A 1 100 ? 11.509 8.551 6.195 1.00 85.56 100 ARG A C 1
ATOM 806 O O . ARG A 1 100 ? 11.630 8.546 4.976 1.00 85.56 100 ARG A O 1
ATOM 813 N N . LEU A 1 101 ? 11.441 9.669 6.915 1.00 80.62 101 LEU A N 1
ATOM 814 C CA . LEU A 1 101 ? 11.537 11.027 6.362 1.00 80.62 101 LEU A CA 1
ATOM 815 C C . LEU A 1 101 ? 12.971 11.556 6.295 1.00 80.62 101 LEU A C 1
ATOM 817 O O . LEU A 1 101 ? 13.258 12.484 5.546 1.00 80.62 101 LEU A O 1
ATOM 821 N N . ASP A 1 102 ? 13.870 10.998 7.101 1.00 84.38 102 ASP A N 1
ATOM 822 C CA . ASP A 1 102 ? 15.252 11.459 7.224 1.00 84.38 102 ASP A CA 1
ATOM 823 C C . ASP A 1 102 ? 16.194 10.865 6.162 1.00 84.38 102 ASP A C 1
ATOM 825 O O . ASP A 1 102 ? 17.366 11.234 6.088 1.00 84.38 102 ASP A O 1
ATOM 829 N N . VAL A 1 103 ? 15.682 9.963 5.323 1.00 86.56 103 VAL A N 1
ATOM 830 C CA . VAL A 1 103 ? 16.398 9.311 4.221 1.00 86.56 103 VAL A CA 1
ATOM 831 C C . VAL A 1 103 ? 15.496 9.247 2.988 1.00 86.56 103 VAL A C 1
ATOM 833 O O . VAL A 1 103 ? 14.308 8.963 3.091 1.00 86.56 103 VAL A O 1
ATOM 836 N N . SER A 1 104 ? 16.049 9.522 1.805 1.00 86.38 104 SER A N 1
ATOM 837 C CA . SER A 1 104 ? 15.277 9.530 0.554 1.00 86.38 104 SER A CA 1
ATOM 838 C C . SER A 1 104 ? 15.030 8.112 0.037 1.00 86.38 104 SER A C 1
ATOM 840 O O . SER A 1 104 ? 15.978 7.337 -0.098 1.00 86.38 104 SER A O 1
ATOM 842 N N . GLN A 1 105 ? 13.787 7.812 -0.352 1.00 86.56 105 GLN A N 1
ATOM 843 C CA . GLN A 1 105 ? 13.367 6.531 -0.944 1.00 86.56 105 GLN A CA 1
ATOM 844 C C . GLN A 1 105 ? 14.087 6.142 -2.244 1.00 86.56 105 GLN A C 1
ATOM 846 O O . GLN A 1 105 ? 13.974 5.006 -2.700 1.00 86.56 105 GLN A O 1
ATOM 851 N N . ASN A 1 106 ? 14.822 7.074 -2.855 1.00 87.44 106 ASN A N 1
ATOM 852 C CA . ASN A 1 106 ? 15.629 6.817 -4.046 1.00 87.44 106 ASN A CA 1
ATOM 853 C C . ASN A 1 106 ? 17.072 6.410 -3.711 1.00 87.44 106 ASN A C 1
ATOM 855 O O . ASN A 1 106 ? 17.868 6.204 -4.620 1.00 87.44 106 ASN A O 1
ATOM 859 N N . THR A 1 107 ? 17.429 6.296 -2.430 1.00 90.75 107 THR A N 1
ATOM 860 C CA . THR A 1 107 ? 18.783 5.941 -1.979 1.00 90.75 107 THR A CA 1
ATOM 861 C C . THR A 1 107 ? 18.826 4.526 -1.406 1.00 90.75 107 THR A C 1
ATOM 863 O O . THR A 1 107 ? 17.879 4.092 -0.751 1.00 90.75 107 THR A O 1
ATOM 866 N N . ALA A 1 108 ? 19.958 3.833 -1.557 1.00 93.25 108 ALA A N 1
ATOM 867 C CA . ALA A 1 108 ? 20.190 2.533 -0.921 1.00 93.25 108 ALA A CA 1
ATOM 868 C C . ALA A 1 108 ? 20.051 2.607 0.616 1.00 93.25 108 ALA A C 1
ATOM 870 O O . ALA A 1 108 ? 19.532 1.696 1.258 1.00 93.25 108 ALA A O 1
ATOM 871 N N . GLU A 1 109 ? 20.445 3.739 1.218 1.00 93.81 109 GLU A N 1
ATOM 872 C CA . GLU A 1 109 ? 20.340 3.974 2.665 1.00 93.81 109 GLU A CA 1
ATOM 873 C C . GLU A 1 109 ? 18.901 3.817 3.186 1.00 93.81 109 GLU A C 1
ATOM 875 O O . GLU A 1 109 ? 18.713 3.308 4.293 1.00 93.81 109 GLU A O 1
ATOM 880 N N . PHE A 1 110 ? 17.893 4.201 2.396 1.00 92.75 110 PHE A N 1
ATOM 881 C CA . PHE A 1 110 ? 16.490 4.041 2.773 1.00 92.75 110 PHE A CA 1
ATOM 882 C C . PHE A 1 110 ? 16.127 2.572 2.994 1.00 92.75 110 PHE A C 1
ATOM 884 O O . PHE A 1 110 ? 15.624 2.226 4.064 1.00 92.75 110 PHE A O 1
ATOM 891 N N . TYR A 1 111 ? 16.428 1.701 2.031 1.00 94.00 111 TYR A N 1
ATOM 892 C CA . TYR A 1 111 ? 16.066 0.280 2.090 1.00 94.00 111 TYR A CA 1
ATOM 893 C C . TYR A 1 111 ? 16.911 -0.497 3.105 1.00 94.00 111 TYR A C 1
ATOM 895 O O . TYR A 1 111 ? 16.436 -1.451 3.717 1.00 94.00 111 TYR A O 1
ATOM 903 N N . SER A 1 112 ? 18.130 -0.037 3.386 1.00 93.00 112 SER A N 1
ATOM 904 C CA . SER A 1 112 ? 18.970 -0.623 4.435 1.00 93.00 112 SER A CA 1
ATOM 905 C C . SER A 1 112 ? 18.512 -0.288 5.860 1.00 93.00 112 SER A C 1
ATOM 907 O O . SER A 1 112 ? 18.886 -0.994 6.795 1.00 93.00 112 SER A O 1
ATOM 909 N N . LYS A 1 113 ? 17.738 0.791 6.061 1.00 90.88 113 LYS A N 1
ATOM 910 C CA . LYS A 1 113 ? 17.418 1.336 7.399 1.00 90.88 113 LYS A CA 1
ATOM 911 C C . LYS A 1 113 ? 15.930 1.439 7.730 1.00 90.88 113 LYS A C 1
ATOM 913 O O . LYS A 1 113 ? 15.606 1.862 8.846 1.00 90.88 113 LYS A O 1
ATOM 918 N N . SER A 1 114 ? 15.045 1.132 6.787 1.00 91.81 114 SER A N 1
ATOM 919 C CA . SER A 1 114 ? 13.603 1.348 6.938 1.00 91.81 114 SER A CA 1
ATOM 920 C C . SER A 1 114 ? 12.836 0.039 7.116 1.00 91.81 114 SER A C 1
ATOM 922 O O . SER A 1 114 ? 13.196 -1.010 6.579 1.00 91.81 114 SER A O 1
ATOM 924 N N . ALA A 1 115 ? 11.748 0.129 7.873 1.00 92.06 115 ALA A N 1
ATOM 925 C CA . ALA A 1 115 ? 10.692 -0.871 7.926 1.00 92.06 115 ALA A CA 1
ATOM 926 C C . ALA A 1 115 ? 9.597 -0.553 6.905 1.00 92.06 115 ALA A C 1
ATOM 928 O O . ALA A 1 115 ? 9.432 0.608 6.534 1.00 92.06 115 ALA A O 1
ATOM 929 N N . THR A 1 116 ? 8.856 -1.575 6.479 1.00 91.31 116 THR A N 1
ATOM 930 C CA . THR A 1 116 ? 7.677 -1.401 5.613 1.00 91.31 116 THR A CA 1
ATOM 931 C C . THR A 1 116 ? 6.429 -1.060 6.420 1.00 91.31 116 THR A C 1
ATOM 933 O O . THR A 1 116 ? 5.573 -0.310 5.956 1.00 91.31 116 THR A O 1
ATOM 936 N N . PHE A 1 117 ? 6.345 -1.571 7.653 1.00 92.31 117 PHE A N 1
ATOM 937 C CA . PHE A 1 117 ? 5.171 -1.437 8.501 1.00 92.31 117 PHE A CA 1
ATOM 938 C C . PHE A 1 117 ? 5.488 -0.914 9.898 1.00 92.31 117 PHE A C 1
ATOM 940 O O . PHE A 1 117 ? 6.544 -1.182 10.479 1.00 92.31 117 PHE A O 1
ATOM 947 N N . LEU A 1 118 ? 4.500 -0.234 10.474 1.00 91.06 118 LEU A N 1
ATOM 948 C CA . LEU A 1 118 ? 4.428 0.105 11.883 1.00 91.06 118 LEU A CA 1
ATOM 949 C C . LEU A 1 118 ? 3.148 -0.473 12.485 1.00 91.06 118 LEU A C 1
ATOM 951 O O . LEU A 1 118 ? 2.044 -0.130 12.067 1.00 91.06 118 LEU A O 1
ATOM 955 N N . ARG A 1 119 ? 3.302 -1.290 13.526 1.00 92.44 119 ARG A N 1
ATOM 956 C CA . ARG A 1 119 ? 2.223 -1.608 14.459 1.00 92.44 119 ARG A CA 1
ATOM 957 C C . ARG A 1 119 ? 2.197 -0.565 15.564 1.00 92.44 119 ARG A C 1
ATOM 959 O O . ARG A 1 119 ? 3.194 -0.372 16.261 1.00 92.44 119 ARG A O 1
ATOM 966 N N . LEU A 1 120 ? 1.062 0.103 15.710 1.00 90.75 120 LEU A N 1
ATOM 967 C CA . LEU A 1 120 ? 0.881 1.217 16.628 1.00 90.75 120 LEU A CA 1
ATOM 968 C C . LEU A 1 120 ? -0.337 0.966 17.512 1.00 90.75 120 LEU A C 1
ATOM 970 O O . LEU A 1 120 ? -1.460 0.922 17.016 1.00 90.75 120 LEU A O 1
ATOM 974 N N . ALA A 1 121 ? -0.111 0.846 18.817 1.00 91.12 121 ALA A N 1
ATOM 975 C CA . ALA A 1 121 ? -1.179 0.810 19.802 1.00 91.12 121 ALA A CA 1
ATOM 976 C C . ALA A 1 121 ? -1.320 2.181 20.458 1.00 91.12 121 ALA A C 1
ATOM 978 O O . ALA A 1 121 ? -0.338 2.741 20.956 1.00 91.12 121 ALA A O 1
ATOM 979 N N . ILE A 1 122 ? -2.536 2.715 20.478 1.00 87.81 122 ILE A N 1
ATOM 980 C CA . ILE A 1 122 ? -2.847 4.022 21.059 1.00 87.81 122 ILE A CA 1
ATOM 981 C C . ILE A 1 122 ? -4.017 3.869 22.027 1.00 87.81 122 ILE A C 1
ATOM 983 O O . ILE A 1 122 ? -4.986 3.180 21.715 1.00 87.81 122 ILE A O 1
ATOM 987 N N . ASP A 1 123 ? -3.954 4.514 23.188 1.00 87.12 123 ASP A N 1
ATOM 988 C CA . ASP A 1 123 ? -5.108 4.592 24.082 1.00 87.12 123 ASP A CA 1
ATOM 989 C C . ASP A 1 123 ? -6.170 5.598 23.588 1.00 87.12 123 ASP A C 1
ATOM 991 O O . ASP A 1 123 ? -5.987 6.365 22.635 1.00 87.12 123 ASP A O 1
ATOM 995 N N . THR A 1 124 ? -7.322 5.629 24.255 1.00 79.31 124 THR A N 1
ATOM 996 C CA . THR A 1 124 ? -8.393 6.588 23.946 1.00 79.31 124 THR A CA 1
ATOM 997 C C . THR A 1 124 ? -8.018 8.046 24.212 1.00 79.31 124 THR A C 1
ATOM 999 O O . THR A 1 124 ? -8.668 8.932 23.658 1.00 79.31 124 THR A O 1
ATOM 1002 N N . SER A 1 125 ? -6.983 8.312 25.001 1.00 81.12 125 SER A N 1
ATOM 1003 C CA . SER A 1 125 ? -6.455 9.657 25.259 1.00 81.12 125 SER A CA 1
ATOM 1004 C C . SER A 1 125 ? -5.437 10.097 24.198 1.00 81.12 125 SER A C 1
ATOM 1006 O O . SER A 1 125 ? -5.028 11.255 24.163 1.00 81.12 125 SER A O 1
ATOM 1008 N N . GLY A 1 126 ? -5.053 9.197 23.290 1.00 78.31 126 GLY A N 1
ATOM 1009 C CA . GLY A 1 126 ? -4.088 9.454 22.232 1.00 78.31 126 GLY A CA 1
ATOM 1010 C C . GLY A 1 126 ? -2.637 9.168 22.622 1.00 78.31 126 GLY A C 1
ATOM 1011 O O . GLY A 1 126 ? -1.742 9.526 21.853 1.00 78.31 126 GLY A O 1
ATOM 1012 N N . ASN A 1 127 ? -2.362 8.551 23.770 1.00 86.06 127 ASN A N 1
ATOM 1013 C CA . ASN A 1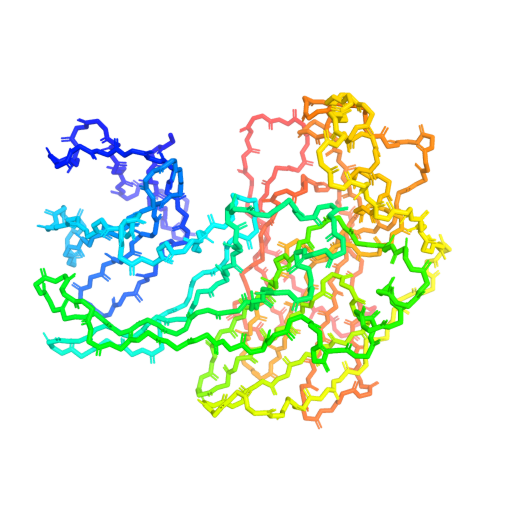 127 ? -1.012 8.143 24.158 1.00 86.06 127 ASN A CA 1
ATOM 1014 C C . ASN A 1 127 ? -0.603 6.873 23.413 1.00 86.06 127 ASN A C 1
ATOM 1016 O O . ASN A 1 127 ? -1.408 5.957 23.258 1.00 86.06 127 ASN A O 1
ATOM 1020 N N . ILE A 1 128 ? 0.657 6.801 22.975 1.00 87.31 128 ILE A N 1
ATOM 1021 C CA . ILE A 1 128 ? 1.194 5.551 22.432 1.00 87.31 128 ILE A CA 1
ATOM 1022 C C . ILE A 1 128 ? 1.398 4.575 23.587 1.00 87.31 128 ILE A C 1
ATOM 1024 O O . ILE A 1 128 ? 2.136 4.877 24.521 1.00 87.31 128 ILE A O 1
ATOM 1028 N N . LEU A 1 129 ? 0.796 3.397 23.467 1.00 91.06 129 LEU A N 1
ATOM 1029 C CA . LEU A 1 129 ? 1.023 2.259 24.353 1.00 91.06 129 LEU A CA 1
ATOM 1030 C C . LEU A 1 129 ? 2.118 1.334 23.809 1.00 91.06 129 LEU A C 1
ATOM 1032 O O . LEU A 1 129 ? 2.928 0.818 24.570 1.00 91.06 129 LEU A O 1
ATOM 1036 N N . GLU A 1 130 ? 2.152 1.131 22.490 1.00 91.94 130 GLU A N 1
ATOM 1037 C CA . GLU A 1 130 ? 3.091 0.225 21.820 1.00 91.94 130 GLU A CA 1
ATOM 1038 C C . GLU A 1 130 ? 3.452 0.762 20.431 1.00 91.94 130 GLU A C 1
ATOM 1040 O O . GLU A 1 130 ? 2.597 1.297 19.720 1.00 91.94 130 GLU A O 1
ATOM 1045 N N . LYS A 1 131 ? 4.720 0.611 20.038 1.00 91.88 131 LYS A N 1
ATOM 1046 C CA . LYS A 1 131 ? 5.231 0.998 18.721 1.00 91.88 131 LYS A CA 1
ATOM 1047 C C . LYS A 1 131 ? 6.250 -0.036 18.254 1.00 91.88 131 LYS A C 1
ATOM 1049 O O . LYS A 1 131 ? 7.364 -0.068 18.773 1.00 91.88 131 LYS A O 1
ATOM 1054 N N . THR A 1 132 ? 5.882 -0.829 17.254 1.00 93.38 132 THR A N 1
ATOM 1055 C CA . THR A 1 132 ? 6.703 -1.943 16.765 1.00 93.38 132 THR A CA 1
ATOM 1056 C C . THR A 1 132 ? 6.850 -1.857 15.252 1.00 93.38 132 THR A C 1
ATOM 1058 O O . THR A 1 132 ? 5.863 -1.890 14.521 1.00 93.38 132 THR A O 1
ATOM 1061 N N . PHE A 1 133 ? 8.087 -1.742 14.775 1.00 92.00 133 PHE A N 1
ATOM 1062 C CA . PHE A 1 133 ? 8.401 -1.734 13.346 1.00 92.00 133 PHE A CA 1
ATOM 1063 C C . PHE A 1 133 ? 8.543 -3.162 12.823 1.00 92.00 133 PHE A C 1
ATOM 1065 O O . PHE A 1 133 ? 9.168 -4.000 13.472 1.00 92.00 133 PHE A O 1
ATOM 1072 N N . LEU A 1 134 ? 7.950 -3.440 11.664 1.00 93.94 134 LEU A N 1
ATOM 1073 C CA . LEU A 1 134 ? 7.798 -4.791 11.124 1.00 93.94 134 LEU A CA 1
ATOM 1074 C C . LEU A 1 134 ? 8.275 -4.857 9.669 1.00 93.94 134 LEU A C 1
ATOM 1076 O O . LEU A 1 134 ? 8.253 -3.855 8.954 1.00 93.94 134 LEU A O 1
ATOM 1080 N N . ALA A 1 135 ? 8.695 -6.055 9.250 1.00 94.06 135 ALA A N 1
ATOM 1081 C CA . ALA A 1 135 ? 9.167 -6.363 7.897 1.00 94.06 135 ALA A CA 1
ATOM 1082 C C . ALA A 1 135 ? 10.159 -5.312 7.328 1.00 94.06 135 ALA A C 1
ATOM 1084 O O . ALA A 1 135 ? 9.798 -4.521 6.450 1.00 94.06 135 ALA A O 1
ATOM 1085 N N . PRO A 1 136 ? 11.409 -5.268 7.840 1.00 94.00 136 PRO A N 1
ATOM 1086 C CA . PRO A 1 136 ? 12.484 -4.436 7.287 1.00 94.00 136 PRO A CA 1
ATOM 1087 C C . PRO A 1 136 ? 12.702 -4.689 5.791 1.00 94.00 136 PRO A C 1
ATOM 1089 O O . PRO A 1 136 ? 12.707 -5.847 5.375 1.00 94.00 136 PRO A O 1
ATOM 1092 N N . TYR A 1 137 ? 12.934 -3.649 4.980 1.00 94.75 137 TYR A N 1
ATOM 1093 C CA . TYR A 1 137 ? 13.142 -3.829 3.530 1.00 94.75 137 TYR A CA 1
ATOM 1094 C C . TYR A 1 137 ? 14.332 -4.750 3.228 1.00 94.75 137 TYR A C 1
ATOM 1096 O O . TYR A 1 137 ? 14.242 -5.647 2.399 1.00 94.75 137 TYR A O 1
ATOM 1104 N N . ASN A 1 138 ? 15.435 -4.609 3.957 1.00 94.00 138 ASN A N 1
ATOM 1105 C CA . ASN A 1 138 ? 16.607 -5.471 3.791 1.00 94.00 138 ASN A CA 1
ATOM 1106 C C . ASN A 1 138 ? 16.401 -6.933 4.241 1.00 94.00 138 ASN A C 1
ATOM 1108 O O . ASN A 1 138 ? 17.358 -7.702 4.232 1.00 94.00 138 ASN A O 1
ATOM 1112 N N . SER A 1 139 ? 15.197 -7.332 4.665 1.00 93.69 139 SER A N 1
ATOM 1113 C CA . SER A 1 139 ? 14.865 -8.738 4.919 1.00 93.69 139 SER A CA 1
ATOM 1114 C C . SER A 1 139 ? 14.426 -9.487 3.655 1.00 93.69 139 SER A C 1
ATOM 1116 O O . SER A 1 139 ? 14.549 -10.711 3.624 1.00 93.69 139 SER A O 1
ATOM 1118 N N . PHE A 1 140 ? 13.997 -8.772 2.608 1.00 95.38 140 PHE A N 1
ATOM 1119 C CA . PHE A 1 140 ? 13.547 -9.348 1.338 1.00 95.38 140 PHE A CA 1
ATOM 1120 C C . PHE A 1 140 ? 14.722 -9.630 0.396 1.00 95.38 140 PHE A C 1
ATOM 1122 O O . PHE A 1 140 ? 15.643 -8.819 0.281 1.00 95.38 140 PHE A O 1
ATOM 1129 N N . THR A 1 141 ? 14.690 -10.771 -0.295 1.00 95.38 141 THR A N 1
ATOM 1130 C CA . THR A 1 141 ? 15.763 -11.191 -1.215 1.00 95.38 141 THR A CA 1
ATOM 1131 C C . THR A 1 141 ? 15.927 -10.217 -2.380 1.00 95.38 141 THR A C 1
ATOM 1133 O O . THR A 1 141 ? 17.048 -9.848 -2.711 1.00 95.38 141 THR A O 1
ATOM 1136 N N . GLU A 1 142 ? 14.817 -9.754 -2.949 1.00 95.31 142 GLU A N 1
ATOM 1137 C CA . GLU A 1 142 ? 14.765 -8.806 -4.064 1.00 95.31 142 GLU A CA 1
ATOM 1138 C C . GLU A 1 142 ? 15.417 -7.468 -3.689 1.00 95.31 142 GLU A C 1
ATOM 1140 O O . GLU A 1 142 ? 16.199 -6.910 -4.453 1.00 95.31 142 GLU A O 1
ATOM 1145 N N . VAL A 1 143 ? 15.170 -6.987 -2.466 1.00 96.38 143 VAL A N 1
ATOM 1146 C CA . VAL A 1 143 ? 15.787 -5.753 -1.966 1.00 96.38 143 VAL A CA 1
ATOM 1147 C C . VAL A 1 143 ? 17.276 -5.946 -1.687 1.00 96.38 143 VAL A C 1
ATOM 1149 O O . VAL A 1 143 ? 18.059 -5.039 -1.950 1.00 96.38 143 VAL A O 1
ATOM 1152 N N . LYS A 1 144 ? 17.693 -7.100 -1.154 1.00 97.00 144 LYS A N 1
ATOM 1153 C CA . LYS A 1 144 ? 19.122 -7.383 -0.940 1.00 97.00 144 LYS A CA 1
ATOM 1154 C C . LYS A 1 144 ? 19.889 -7.388 -2.260 1.00 97.00 144 LYS A C 1
ATOM 1156 O O . LYS A 1 144 ? 20.888 -6.690 -2.353 1.00 97.00 144 LYS A O 1
ATOM 1161 N N . ALA A 1 145 ? 19.370 -8.081 -3.274 1.00 96.38 145 ALA A N 1
ATOM 1162 C CA . ALA A 1 145 ? 19.964 -8.091 -4.610 1.00 96.38 145 ALA A CA 1
ATOM 1163 C C . ALA A 1 145 ? 20.065 -6.671 -5.189 1.00 96.38 145 ALA A C 1
ATOM 1165 O O . ALA A 1 145 ? 21.133 -6.245 -5.607 1.00 96.38 145 ALA A O 1
ATOM 1166 N N . ALA A 1 146 ? 18.988 -5.887 -5.093 1.00 96.00 146 ALA A N 1
ATOM 1167 C CA . ALA A 1 146 ? 18.981 -4.483 -5.494 1.00 96.00 146 ALA A CA 1
ATOM 1168 C C . ALA A 1 146 ? 20.044 -3.631 -4.771 1.00 96.00 146 ALA A C 1
ATOM 1170 O O . ALA A 1 146 ? 20.691 -2.781 -5.384 1.00 96.00 146 ALA A O 1
ATOM 1171 N N . LEU A 1 147 ? 20.237 -3.839 -3.464 1.00 96.50 147 LEU A N 1
ATOM 1172 C CA . LEU A 1 147 ? 21.268 -3.153 -2.679 1.00 96.50 147 LEU A CA 1
ATOM 1173 C C . LEU A 1 147 ? 22.685 -3.553 -3.109 1.00 96.50 147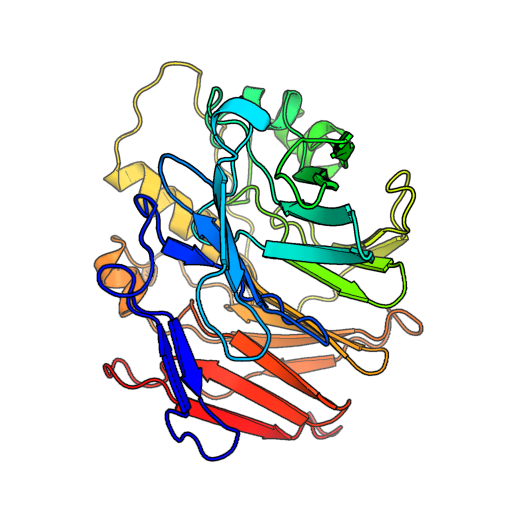 LEU A C 1
ATOM 1175 O O . LEU A 1 147 ? 23.540 -2.673 -3.204 1.00 96.50 147 LEU A O 1
ATOM 1179 N N . ASP A 1 148 ? 22.911 -4.838 -3.385 1.00 96.44 148 ASP A N 1
ATOM 1180 C CA . ASP A 1 148 ? 24.199 -5.369 -3.841 1.00 96.44 148 ASP A CA 1
ATOM 1181 C C . ASP A 1 148 ? 24.545 -4.855 -5.252 1.00 96.44 148 ASP A C 1
ATOM 1183 O O . ASP A 1 148 ? 25.659 -4.387 -5.490 1.00 96.44 148 ASP A O 1
ATOM 1187 N N . ASP A 1 149 ? 23.560 -4.832 -6.153 1.00 95.88 149 ASP A N 1
ATOM 1188 C CA . ASP A 1 149 ? 23.693 -4.337 -7.530 1.00 95.88 149 ASP A CA 1
ATOM 1189 C C . ASP A 1 149 ? 23.605 -2.801 -7.628 1.00 95.88 149 ASP A C 1
ATOM 1191 O O . ASP A 1 149 ? 23.823 -2.210 -8.688 1.00 95.88 149 ASP A O 1
ATOM 1195 N N . ASN A 1 150 ? 23.268 -2.129 -6.523 1.00 95.25 150 ASN A N 1
ATOM 1196 C CA . ASN A 1 150 ? 22.998 -0.693 -6.433 1.00 95.25 150 ASN A CA 1
ATOM 1197 C C . ASN A 1 150 ? 21.973 -0.186 -7.477 1.00 95.25 150 ASN A C 1
ATOM 1199 O O . ASN A 1 150 ? 22.085 0.929 -8.005 1.00 95.25 150 ASN A O 1
ATOM 1203 N N . THR A 1 151 ? 20.950 -0.990 -7.766 1.00 94.50 151 THR A N 1
ATOM 1204 C CA . THR A 1 151 ? 19.861 -0.668 -8.700 1.00 94.50 151 THR A CA 1
ATOM 1205 C C . THR A 1 151 ? 18.500 -1.041 -8.119 1.00 94.50 151 THR A C 1
ATOM 1207 O O . THR A 1 151 ? 18.410 -1.874 -7.230 1.00 94.50 151 THR A O 1
ATOM 1210 N N . LYS A 1 152 ? 17.427 -0.401 -8.589 1.00 93.50 152 LYS A N 1
ATOM 1211 C CA . LYS A 1 152 ? 16.038 -0.734 -8.255 1.00 93.50 152 LYS A CA 1
ATOM 1212 C C . LYS A 1 152 ? 15.153 -0.699 -9.494 1.00 93.50 152 LYS A C 1
ATOM 1214 O O . LYS A 1 152 ? 15.426 0.055 -10.429 1.00 93.50 152 LYS A O 1
ATOM 1219 N N . ASP A 1 153 ? 14.046 -1.431 -9.440 1.00 91.81 153 ASP A N 1
ATOM 1220 C CA . ASP A 1 153 ? 13.053 -1.512 -10.519 1.00 91.81 153 ASP A CA 1
ATOM 1221 C C . ASP A 1 153 ? 11.612 -1.211 -10.069 1.00 91.81 153 ASP A C 1
ATOM 1223 O O . ASP A 1 153 ? 10.637 -1.589 -10.721 1.00 91.81 153 ASP A O 1
ATOM 1227 N N . TRP A 1 154 ? 11.463 -0.558 -8.918 1.00 92.44 154 TRP A N 1
ATOM 1228 C CA . TRP A 1 154 ? 10.177 -0.155 -8.354 1.00 92.44 154 TRP A CA 1
ATOM 1229 C C . TRP A 1 154 ? 10.155 1.350 -8.091 1.00 92.44 154 TRP A C 1
ATOM 1231 O O . TRP A 1 154 ? 11.187 1.976 -7.809 1.00 92.44 154 TRP A O 1
ATOM 1241 N N . ASP A 1 155 ? 8.974 1.950 -8.189 1.00 87.75 155 ASP A N 1
ATOM 1242 C CA . ASP A 1 155 ? 8.807 3.387 -8.007 1.00 87.75 155 ASP A CA 1
ATOM 1243 C C . ASP A 1 155 ? 8.712 3.731 -6.519 1.00 87.75 155 ASP A C 1
ATOM 1245 O O . ASP A 1 155 ? 9.590 4.410 -5.970 1.00 87.75 155 ASP A O 1
ATOM 1249 N N . GLY A 1 156 ? 7.678 3.200 -5.865 1.00 80.06 156 GLY A N 1
ATOM 1250 C CA . GLY A 1 156 ? 7.321 3.502 -4.491 1.00 80.06 156 GLY A CA 1
ATOM 1251 C C . GLY A 1 156 ? 7.722 2.394 -3.512 1.00 80.06 156 GLY A C 1
ATOM 1252 O O . GLY A 1 156 ? 7.692 1.213 -3.852 1.00 80.06 156 GLY A O 1
ATOM 1253 N N . PRO A 1 157 ? 8.073 2.731 -2.260 1.00 79.56 157 PRO A N 1
ATOM 1254 C CA . PRO A 1 157 ? 8.325 1.710 -1.245 1.00 79.56 157 PRO A CA 1
ATOM 1255 C C . PRO A 1 157 ? 7.059 1.059 -0.651 1.00 79.56 157 PRO A C 1
ATOM 1257 O O . PRO A 1 157 ? 7.165 0.091 0.094 1.00 79.56 157 PRO A O 1
ATOM 1260 N N . SER A 1 158 ? 5.859 1.586 -0.908 1.00 82.19 158 SER A N 1
ATOM 1261 C CA . SER A 1 158 ? 4.671 1.283 -0.089 1.00 82.19 158 SER A CA 1
ATOM 1262 C C . SER A 1 158 ? 4.169 -0.103 -0.377 1.00 82.19 158 SER A C 1
ATOM 1264 O O . SER A 1 158 ? 3.775 -0.358 -1.515 1.00 82.19 158 SER A O 1
ATOM 1266 N N . PRO A 1 159 ? 4.036 -0.959 0.644 1.00 89.31 159 PRO A N 1
ATOM 1267 C CA . PRO A 1 159 ? 3.149 -2.090 0.501 1.00 89.31 159 PRO A CA 1
ATOM 1268 C C . PRO A 1 159 ? 1.714 -1.623 0.275 1.00 89.31 159 PRO A C 1
ATOM 1270 O O . PRO A 1 159 ? 1.223 -0.735 0.977 1.00 89.31 159 PRO A O 1
ATOM 1273 N N . SER A 1 160 ? 1.030 -2.308 -0.635 1.00 89.62 160 SER A N 1
ATOM 1274 C CA . SER A 1 160 ? -0.427 -2.381 -0.609 1.00 89.62 160 SER A CA 1
ATOM 1275 C C . SER A 1 160 ? -0.833 -3.625 0.172 1.00 89.62 160 SER A C 1
ATOM 1277 O O . SER A 1 160 ? -0.286 -4.703 -0.050 1.00 89.62 160 SER A O 1
ATOM 1279 N N . PHE A 1 161 ? -1.770 -3.500 1.098 1.00 91.56 161 PHE A N 1
ATOM 1280 C CA . PHE A 1 161 ? -2.217 -4.563 1.962 1.00 91.56 161 PHE A CA 1
ATOM 1281 C C . PHE A 1 161 ? -3.675 -4.439 2.409 1.00 91.56 161 PHE A C 1
ATOM 1283 O O . PHE A 1 161 ? -4.270 -3.363 2.441 1.00 91.56 161 PHE A O 1
ATOM 1290 N N . ASP A 1 162 ? -4.223 -5.579 2.815 1.00 91.25 162 ASP A N 1
ATOM 1291 C CA . ASP A 1 162 ? -5.518 -5.691 3.477 1.00 91.25 162 ASP A CA 1
ATOM 1292 C C . ASP A 1 162 ? -5.404 -6.639 4.678 1.00 91.25 162 ASP A C 1
ATOM 1294 O O . ASP A 1 162 ? -4.511 -7.492 4.735 1.00 91.25 162 ASP A O 1
ATOM 1298 N N . TYR A 1 163 ? -6.294 -6.484 5.655 1.00 88.88 163 TYR A N 1
ATOM 1299 C CA . TYR A 1 163 ? -6.299 -7.282 6.879 1.00 88.88 163 TYR A CA 1
ATOM 1300 C C . TYR A 1 163 ? -7.619 -8.019 7.042 1.00 88.88 163 TYR A C 1
ATOM 1302 O O . TYR A 1 163 ? -8.689 -7.413 7.094 1.00 88.88 163 TYR A O 1
ATOM 1310 N N . PHE A 1 164 ? -7.539 -9.338 7.198 1.00 88.38 164 PHE A N 1
ATOM 1311 C CA . PHE A 1 164 ? -8.711 -10.169 7.404 1.00 88.38 164 PHE A CA 1
ATOM 1312 C C . PHE A 1 164 ? -8.411 -11.326 8.353 1.00 88.38 164 PHE A C 1
ATOM 1314 O O . PHE A 1 164 ? -7.470 -12.087 8.158 1.00 88.38 164 PHE A O 1
ATOM 1321 N N . ASN A 1 165 ? -9.257 -11.473 9.376 1.00 86.06 165 ASN A N 1
ATOM 1322 C CA . ASN A 1 165 ? -9.273 -12.616 10.292 1.00 86.06 165 ASN A CA 1
ATOM 1323 C C . ASN A 1 165 ? -7.895 -13.008 10.871 1.00 86.06 165 ASN A C 1
ATOM 1325 O O . ASN A 1 165 ? -7.546 -14.185 10.920 1.00 86.06 165 ASN A O 1
ATOM 1329 N N . GLY A 1 166 ? -7.107 -12.022 11.312 1.00 88.50 166 GLY A N 1
ATOM 1330 C CA . GLY A 1 166 ? -5.786 -12.263 11.906 1.00 88.50 166 GLY A CA 1
ATOM 1331 C C . GLY A 1 166 ? -4.622 -12.283 10.915 1.00 88.50 166 GLY A C 1
ATOM 1332 O O . GLY A 1 166 ? -3.474 -12.245 11.355 1.00 88.50 166 GLY A O 1
ATOM 1333 N N . GLU A 1 167 ? -4.900 -12.279 9.613 1.00 93.94 167 GLU A N 1
ATOM 1334 C CA . GLU A 1 167 ? -3.896 -12.304 8.553 1.00 93.94 167 GLU A CA 1
ATOM 1335 C C . GLU A 1 167 ? -3.817 -10.963 7.820 1.00 93.94 167 GLU A C 1
ATOM 1337 O O . GLU A 1 167 ? -4.816 -10.267 7.636 1.00 93.94 167 GLU A O 1
ATOM 1342 N N . THR A 1 168 ? -2.610 -10.607 7.386 1.00 95.12 168 THR A N 1
ATOM 1343 C CA . THR A 1 168 ? -2.345 -9.438 6.543 1.00 95.12 168 THR A CA 1
ATOM 1344 C C . THR A 1 168 ? -1.867 -9.904 5.177 1.00 95.12 168 THR A C 1
ATOM 1346 O O . THR A 1 168 ? -0.826 -10.552 5.074 1.00 95.12 168 THR A O 1
ATOM 1349 N N . TYR A 1 169 ? -2.616 -9.556 4.139 1.00 95.81 169 TYR A N 1
ATOM 1350 C CA . TYR A 1 169 ? -2.322 -9.858 2.742 1.00 95.81 169 TYR A CA 1
ATOM 1351 C C . TYR A 1 169 ? -1.599 -8.662 2.148 1.00 95.81 169 TYR A C 1
ATOM 1353 O O . TYR A 1 169 ? -2.148 -7.569 2.181 1.00 95.81 169 TYR A O 1
ATOM 1361 N N . VAL A 1 170 ? -0.380 -8.845 1.650 1.00 95.75 170 VAL A N 1
ATOM 1362 C CA . VAL A 1 170 ? 0.526 -7.754 1.281 1.00 95.75 170 VAL A CA 1
ATOM 1363 C C . VAL A 1 170 ? 1.125 -7.999 -0.095 1.00 95.75 170 VAL A C 1
ATOM 1365 O O . VAL A 1 170 ? 1.640 -9.079 -0.376 1.00 95.75 170 VAL A O 1
ATOM 1368 N N . PHE A 1 171 ? 1.130 -6.967 -0.925 1.00 95.38 171 PHE A N 1
ATOM 1369 C CA . PHE A 1 171 ? 1.918 -6.902 -2.143 1.00 95.38 171 PHE A CA 1
ATOM 1370 C C . PHE A 1 171 ? 2.927 -5.762 -2.045 1.00 95.38 171 PHE A C 1
ATOM 1372 O O . PHE A 1 171 ? 2.586 -4.645 -1.645 1.00 95.38 171 PHE A O 1
ATOM 1379 N N . TYR A 1 172 ? 4.163 -6.055 -2.432 1.00 93.69 172 TYR A N 1
ATOM 1380 C CA . TYR A 1 172 ? 5.248 -5.087 -2.510 1.00 93.69 172 TYR A CA 1
ATOM 1381 C C . TYR A 1 172 ? 5.623 -4.859 -3.973 1.00 93.69 172 TYR A C 1
ATOM 1383 O O . TYR A 1 172 ? 5.858 -5.826 -4.689 1.00 93.69 172 TYR A O 1
ATOM 1391 N N . GLU A 1 173 ? 5.772 -3.601 -4.400 1.00 91.75 173 GLU A N 1
ATOM 1392 C CA . GLU A 1 173 ? 6.134 -3.261 -5.790 1.00 91.75 173 GLU A CA 1
ATOM 1393 C C . GLU A 1 173 ? 7.462 -3.887 -6.258 1.00 91.75 173 GLU A C 1
ATOM 1395 O O . GLU A 1 173 ? 7.691 -4.061 -7.456 1.00 91.75 173 GLU A O 1
ATOM 1400 N N . PHE A 1 174 ? 8.357 -4.226 -5.328 1.00 92.31 174 PHE A N 1
ATOM 1401 C CA . PHE A 1 174 ? 9.646 -4.853 -5.622 1.00 92.31 174 PHE A CA 1
ATOM 1402 C C . PHE A 1 174 ? 9.574 -6.376 -5.827 1.00 92.31 174 PHE A C 1
ATOM 1404 O O . PHE A 1 174 ? 10.588 -6.974 -6.172 1.00 92.31 174 PHE A O 1
ATOM 1411 N N . SER A 1 175 ? 8.423 -7.025 -5.619 1.00 93.56 175 SER A N 1
ATOM 1412 C CA . SER A 1 175 ? 8.299 -8.490 -5.657 1.00 93.56 175 SER A CA 1
ATOM 1413 C C . SER A 1 175 ? 7.184 -8.962 -6.593 1.00 93.56 175 SER A C 1
ATOM 1415 O O . SER A 1 175 ? 6.192 -8.273 -6.803 1.00 93.56 175 SER A O 1
ATOM 1417 N N . ASP A 1 176 ? 7.332 -10.178 -7.119 1.00 92.81 176 ASP A N 1
ATOM 1418 C CA . ASP A 1 176 ? 6.318 -10.889 -7.914 1.00 92.81 176 ASP A CA 1
ATOM 1419 C C . ASP A 1 176 ? 5.503 -11.862 -7.050 1.00 92.81 176 ASP A C 1
ATOM 1421 O O . ASP A 1 176 ? 5.126 -12.951 -7.485 1.00 92.81 176 ASP A O 1
ATOM 1425 N N . LYS A 1 177 ? 5.289 -11.522 -5.776 1.00 96.25 177 LYS A N 1
ATOM 1426 C CA . LYS A 1 177 ? 4.651 -12.404 -4.797 1.00 96.25 177 LYS A CA 1
ATOM 1427 C C . LYS A 1 177 ? 3.591 -11.666 -3.996 1.00 96.25 177 LYS A C 1
ATOM 1429 O O . LYS A 1 177 ? 3.766 -10.514 -3.602 1.00 96.25 177 LYS A O 1
ATOM 1434 N N . LEU A 1 178 ? 2.521 -12.386 -3.680 1.00 97.31 178 LEU A N 1
ATOM 1435 C CA . LEU A 1 178 ? 1.621 -12.054 -2.587 1.00 97.31 178 LEU A CA 1
ATOM 1436 C C . LEU A 1 178 ? 2.188 -12.641 -1.288 1.00 97.31 178 LEU A C 1
ATOM 1438 O O . LEU A 1 178 ? 2.432 -13.845 -1.188 1.00 97.31 178 LEU A O 1
ATOM 1442 N N . PHE A 1 179 ? 2.358 -11.795 -0.280 1.00 97.50 179 PHE A N 1
ATOM 1443 C CA . PHE A 1 179 ? 2.815 -12.169 1.052 1.00 97.50 179 PHE A CA 1
ATOM 1444 C C . PHE A 1 179 ? 1.625 -12.228 2.006 1.00 97.50 179 PHE A C 1
ATOM 1446 O O . PHE A 1 179 ? 0.773 -11.344 2.006 1.00 97.50 179 PHE A O 1
ATOM 1453 N N . ILE A 1 180 ? 1.568 -13.259 2.843 1.00 97.31 180 ILE A N 1
ATOM 1454 C CA . ILE A 1 180 ? 0.536 -13.415 3.869 1.00 97.31 180 ILE A CA 1
ATOM 1455 C C . ILE A 1 180 ? 1.233 -13.508 5.220 1.00 97.31 180 ILE A C 1
ATOM 1457 O O . ILE A 1 180 ? 1.947 -14.476 5.495 1.00 97.31 180 ILE A O 1
ATOM 1461 N N . TYR A 1 181 ? 1.044 -12.486 6.049 1.00 96.25 181 TYR A N 1
ATOM 1462 C CA . TYR A 1 181 ? 1.587 -12.409 7.401 1.00 96.25 181 TYR A CA 1
ATOM 1463 C C . TYR A 1 181 ? 0.524 -12.778 8.428 1.00 96.25 181 TYR A C 1
ATOM 1465 O O . TYR A 1 181 ? -0.604 -12.294 8.367 1.00 96.25 181 TYR A O 1
ATOM 1473 N N . ASP A 1 182 ? 0.913 -13.570 9.419 1.00 93.75 182 ASP A N 1
ATOM 1474 C CA . ASP A 1 182 ? 0.150 -13.711 10.655 1.00 93.75 182 ASP A CA 1
ATOM 1475 C C . ASP A 1 182 ? 0.389 -12.510 11.594 1.00 93.75 182 ASP A C 1
ATOM 1477 O O . ASP A 1 182 ? 1.157 -11.587 11.305 1.00 93.75 182 ASP A O 1
ATOM 1481 N N . SER A 1 183 ? -0.217 -12.534 12.781 1.00 89.00 183 SER A N 1
ATOM 1482 C CA . SER A 1 183 ? -0.029 -11.489 13.792 1.00 89.00 183 SER A CA 1
ATOM 1483 C C . SER A 1 183 ? 1.409 -11.367 14.322 1.00 89.00 183 SER A C 1
ATOM 1485 O O . SER A 1 183 ? 1.730 -10.364 14.966 1.00 89.00 183 SER A O 1
ATOM 1487 N N . SER A 1 184 ? 2.290 -12.345 14.092 1.00 90.62 184 SER A N 1
ATOM 1488 C CA . SER A 1 184 ? 3.689 -12.298 14.535 1.00 90.62 184 SER A CA 1
ATOM 1489 C C . SER A 1 184 ? 4.592 -11.515 13.580 1.00 90.62 184 SER A C 1
ATOM 1491 O O . SER A 1 184 ? 5.612 -10.989 14.023 1.00 90.62 184 SER A O 1
ATOM 1493 N N . PHE A 1 185 ? 4.227 -11.425 12.294 1.00 92.38 185 PHE A N 1
ATOM 1494 C CA . PHE A 1 185 ? 5.009 -10.758 11.243 1.00 92.38 185 PHE A CA 1
ATOM 1495 C C . PHE A 1 185 ? 6.455 -11.281 11.075 1.00 92.38 185 PHE A C 1
ATOM 1497 O O . PHE A 1 185 ? 7.311 -10.579 10.540 1.00 92.38 185 PHE A O 1
ATOM 1504 N N . ARG A 1 186 ? 6.761 -12.511 11.520 1.00 87.44 186 ARG A N 1
ATOM 1505 C CA . ARG A 1 186 ? 8.136 -13.051 11.480 1.00 87.44 186 ARG A CA 1
ATOM 1506 C C . ARG A 1 186 ? 8.538 -13.632 10.128 1.00 87.44 186 ARG A C 1
ATOM 1508 O O . ARG A 1 186 ? 9.619 -13.325 9.638 1.00 87.44 186 ARG A O 1
ATOM 1515 N N . LYS A 1 187 ? 7.702 -14.496 9.547 1.00 90.62 187 LYS A N 1
ATOM 1516 C CA . LYS A 1 187 ? 7.939 -15.097 8.229 1.00 90.62 187 LYS A CA 1
ATOM 1517 C C . LYS A 1 187 ? 6.607 -15.220 7.488 1.00 90.62 187 LYS A C 1
ATOM 1519 O O . LYS A 1 187 ? 5.731 -15.924 7.986 1.00 90.62 187 LYS A O 1
ATOM 1524 N N . PRO A 1 188 ? 6.439 -14.553 6.339 1.00 95.56 188 PRO A N 1
ATOM 1525 C CA . PRO A 1 188 ? 5.210 -14.655 5.571 1.00 95.56 188 PRO A CA 1
ATOM 1526 C C . PRO A 1 188 ? 5.117 -15.999 4.845 1.00 95.56 188 PRO A C 1
ATOM 1528 O O . PRO A 1 188 ? 6.129 -16.607 4.485 1.00 95.56 188 PRO A O 1
ATOM 1531 N N . LYS A 1 189 ? 3.886 -16.432 4.568 1.00 96.50 189 LYS A N 1
ATOM 1532 C CA . LYS A 1 189 ? 3.626 -17.341 3.448 1.00 96.50 189 LYS A CA 1
ATOM 1533 C C . LYS A 1 189 ? 3.730 -16.530 2.158 1.00 96.50 189 LYS A C 1
ATOM 1535 O O . LYS A 1 189 ? 3.172 -15.441 2.071 1.00 96.50 189 LYS A O 1
ATOM 1540 N N . GLU A 1 190 ? 4.418 -17.074 1.166 1.00 97.31 190 GLU A N 1
ATOM 1541 C CA . GLU A 1 190 ? 4.631 -16.431 -0.130 1.00 97.31 190 GLU A CA 1
ATOM 1542 C C . GLU A 1 190 ? 3.869 -17.194 -1.215 1.00 97.31 190 GLU A C 1
ATOM 1544 O O . GLU A 1 190 ? 3.971 -18.418 -1.308 1.00 97.31 190 GLU A O 1
ATOM 1549 N N . ILE A 1 191 ? 3.098 -16.475 -2.027 1.00 97.56 191 ILE A N 1
ATOM 1550 C CA . ILE A 1 191 ? 2.401 -17.005 -3.198 1.00 97.56 191 ILE A CA 1
ATOM 1551 C C . ILE A 1 191 ? 2.958 -16.279 -4.427 1.00 97.56 191 ILE A C 1
ATOM 1553 O O . ILE A 1 191 ? 2.702 -15.083 -4.569 1.00 97.56 191 ILE A O 1
ATOM 1557 N N . PRO A 1 192 ? 3.718 -16.960 -5.304 1.00 96.25 192 PRO A N 1
ATOM 1558 C CA . PRO A 1 192 ? 4.156 -16.382 -6.570 1.00 96.25 192 PRO A CA 1
ATOM 1559 C C . PRO A 1 192 ? 2.958 -15.953 -7.415 1.00 96.25 192 PRO A C 1
ATOM 1561 O O . PRO A 1 192 ? 1.982 -16.697 -7.526 1.00 96.25 192 PRO A O 1
ATOM 1564 N N . LEU A 1 193 ? 3.029 -14.767 -8.007 1.00 94.69 193 LEU A N 1
ATOM 1565 C CA . LEU A 1 193 ? 2.010 -14.274 -8.922 1.00 94.69 193 LEU A CA 1
ATOM 1566 C C . LEU A 1 193 ? 2.238 -14.859 -10.314 1.00 94.69 193 LEU A C 1
ATOM 1568 O O . LEU A 1 193 ? 3.362 -14.903 -10.811 1.00 94.69 193 LEU A O 1
ATOM 1572 N N . MET A 1 194 ? 1.155 -15.308 -10.941 1.00 90.94 194 MET A N 1
ATOM 1573 C CA . MET A 1 194 ? 1.169 -15.753 -12.329 1.00 90.94 194 MET A CA 1
ATOM 1574 C C . MET A 1 194 ? 0.749 -14.577 -13.203 1.00 90.94 194 MET A C 1
ATOM 1576 O O . MET A 1 194 ? -0.438 -14.271 -13.328 1.00 90.94 194 MET A O 1
ATOM 1580 N N . TRP A 1 195 ? 1.737 -13.875 -13.753 1.00 88.31 195 TRP A N 1
ATOM 1581 C CA . TRP A 1 195 ? 1.480 -12.746 -14.635 1.00 88.31 195 TRP A CA 1
ATOM 1582 C C . TRP A 1 195 ? 0.866 -13.222 -15.956 1.00 88.31 195 TRP A C 1
ATOM 1584 O O . TRP A 1 195 ? 1.334 -14.219 -16.506 1.00 88.31 195 TRP A O 1
ATOM 1594 N N . PRO A 1 196 ? -0.150 -12.523 -16.490 1.00 83.00 196 PRO A N 1
ATOM 1595 C CA . PRO A 1 196 ? -0.580 -12.747 -17.864 1.00 83.00 196 PRO A CA 1
ATOM 1596 C C . PRO A 1 196 ? 0.570 -12.455 -18.840 1.00 83.00 196 PRO A C 1
ATOM 1598 O O . PRO A 1 196 ? 1.440 -11.635 -18.528 1.00 83.00 196 PRO A O 1
ATOM 1601 N N . ASP A 1 197 ? 0.532 -13.069 -20.027 1.00 80.81 197 ASP A N 1
ATOM 1602 C CA . ASP A 1 197 ? 1.528 -12.922 -21.105 1.00 80.81 197 ASP A CA 1
ATOM 1603 C C . ASP A 1 197 ? 1.472 -11.535 -21.777 1.00 80.81 197 ASP A C 1
ATOM 1605 O O . ASP A 1 197 ? 1.282 -11.382 -22.986 1.00 80.81 197 ASP A O 1
ATOM 1609 N N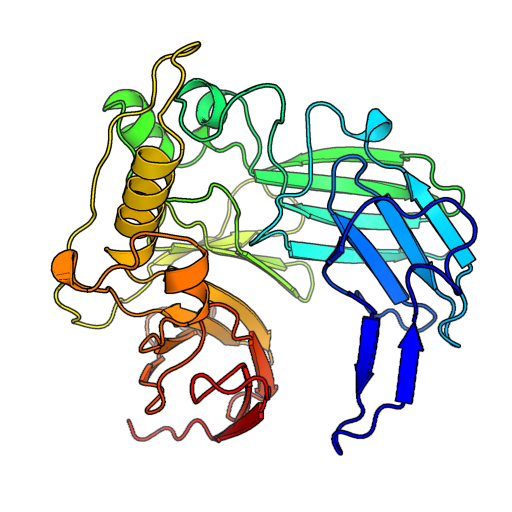 . TYR A 1 198 ? 1.611 -10.478 -20.986 1.00 79.19 198 TYR A N 1
ATOM 1610 C CA . TYR A 1 198 ? 1.888 -9.149 -21.496 1.00 79.19 198 TYR A CA 1
ATOM 1611 C C . TYR A 1 198 ? 3.370 -9.083 -21.878 1.00 79.19 198 TYR A C 1
ATOM 1613 O O . TYR A 1 198 ? 4.228 -9.596 -21.166 1.00 79.19 198 TYR A O 1
ATOM 1621 N N . ASN A 1 199 ? 3.689 -8.436 -22.997 1.00 77.50 199 ASN A N 1
ATOM 1622 C CA . ASN A 1 199 ? 5.078 -8.163 -23.350 1.00 77.50 199 ASN A CA 1
ATOM 1623 C C . ASN A 1 199 ? 5.576 -6.972 -22.513 1.00 77.50 199 ASN A C 1
ATOM 1625 O O . ASN A 1 199 ? 5.158 -5.839 -22.768 1.00 77.50 199 ASN A O 1
ATOM 1629 N N . TRP A 1 200 ? 6.402 -7.225 -21.496 1.00 84.12 200 TRP A N 1
ATOM 1630 C CA . TRP A 1 200 ? 6.970 -6.200 -20.617 1.00 84.12 200 TR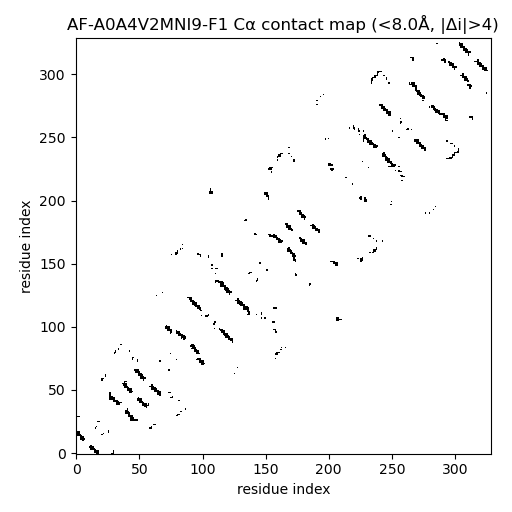P A CA 1
ATOM 1631 C C . TRP A 1 200 ? 8.358 -6.579 -20.111 1.00 84.12 200 TRP A C 1
ATOM 1633 O O . TRP A 1 200 ? 8.712 -7.752 -20.029 1.00 84.12 200 TRP A O 1
ATOM 1643 N N . GLU A 1 201 ? 9.129 -5.561 -19.736 1.00 78.75 201 GLU A N 1
ATOM 1644 C CA . GLU A 1 201 ? 10.474 -5.707 -19.194 1.00 78.75 201 GLU A CA 1
ATOM 1645 C C . GLU A 1 201 ? 10.648 -4.772 -17.998 1.00 78.75 201 GLU A C 1
ATOM 1647 O O . GLU A 1 201 ? 10.204 -3.622 -18.011 1.00 78.75 201 GLU A O 1
ATOM 1652 N N . ARG A 1 202 ? 11.320 -5.257 -16.949 1.00 82.88 202 ARG A N 1
ATOM 1653 C CA . ARG A 1 202 ? 11.616 -4.446 -15.763 1.00 82.88 202 ARG A CA 1
ATOM 1654 C C . ARG A 1 202 ? 12.592 -3.336 -16.139 1.00 82.88 202 ARG A C 1
ATOM 1656 O O . ARG A 1 202 ? 13.725 -3.598 -16.544 1.00 82.88 202 ARG A O 1
ATOM 1663 N N . SER A 1 203 ? 12.174 -2.088 -15.953 1.00 88.19 203 SER A N 1
ATOM 1664 C CA . SER A 1 203 ? 13.097 -0.957 -16.013 1.00 88.19 203 SER A CA 1
ATOM 1665 C C . SER A 1 203 ? 13.938 -0.901 -14.744 1.00 88.19 203 SER A C 1
ATOM 1667 O O . SER A 1 203 ? 13.388 -0.848 -13.653 1.00 88.19 203 SER A O 1
ATOM 1669 N N . ASN A 1 204 ? 15.262 -0.856 -14.883 1.00 89.75 204 ASN A N 1
ATOM 1670 C CA . ASN A 1 204 ? 16.191 -0.740 -13.761 1.00 89.75 204 ASN A CA 1
ATOM 1671 C C . ASN A 1 204 ? 16.841 0.644 -13.738 1.00 89.75 204 ASN A C 1
ATOM 1673 O O . ASN A 1 204 ? 17.265 1.153 -14.777 1.00 89.75 204 ASN A O 1
ATOM 1677 N N . VAL A 1 205 ? 16.961 1.240 -12.552 1.00 91.44 205 VAL A N 1
ATOM 1678 C CA . VAL A 1 205 ? 17.700 2.493 -12.344 1.00 91.44 205 VAL A CA 1
ATOM 1679 C C . VAL A 1 205 ? 18.611 2.398 -11.136 1.00 91.44 205 VAL A C 1
ATOM 1681 O O . VAL A 1 205 ? 18.290 1.737 -10.153 1.00 91.44 205 VAL A O 1
ATOM 1684 N N . SER A 1 206 ? 19.745 3.091 -11.172 1.00 92.25 206 SER A N 1
ATOM 1685 C CA . SER A 1 206 ? 20.646 3.146 -10.022 1.00 92.25 206 SER A CA 1
ATOM 1686 C C . SER A 1 206 ? 20.036 3.925 -8.859 1.00 92.25 206 SER A C 1
ATOM 1688 O O . SER A 1 206 ? 19.360 4.939 -9.062 1.00 92.25 206 SER A O 1
ATOM 1690 N N . PHE A 1 207 ? 20.344 3.514 -7.628 1.00 90.88 207 PHE A N 1
ATOM 1691 C CA . PHE A 1 207 ? 20.042 4.353 -6.471 1.00 90.88 207 PHE A CA 1
ATOM 1692 C C . PHE A 1 207 ? 20.786 5.690 -6.570 1.00 90.88 207 PHE A C 1
ATOM 1694 O O . PHE A 1 207 ? 21.965 5.763 -6.929 1.00 90.88 207 PHE A O 1
ATOM 1701 N N . THR A 1 208 ? 20.102 6.772 -6.211 1.00 86.81 208 THR A N 1
ATOM 1702 C CA . THR A 1 208 ? 20.694 8.105 -6.147 1.00 86.81 208 THR A CA 1
ATOM 1703 C C . THR A 1 208 ? 21.729 8.161 -5.022 1.00 86.81 208 THR A C 1
ATOM 1705 O O . THR A 1 208 ? 21.503 7.664 -3.915 1.00 86.81 208 THR A O 1
ATOM 1708 N N . LYS A 1 209 ? 22.873 8.806 -5.276 1.00 83.44 209 LYS A N 1
ATOM 1709 C CA . LYS A 1 209 ? 23.873 9.065 -4.232 1.00 83.44 209 LYS A CA 1
ATOM 1710 C C . LYS A 1 209 ? 23.321 10.050 -3.198 1.00 83.44 209 LYS A C 1
ATOM 1712 O O . LYS A 1 209 ? 22.643 11.021 -3.537 1.00 83.44 209 LYS A O 1
ATOM 1717 N N . LYS A 1 210 ? 23.655 9.831 -1.925 1.00 76.44 210 LYS A N 1
ATOM 1718 C CA . LYS A 1 210 ? 23.263 10.720 -0.824 1.00 76.44 210 LYS A CA 1
ATOM 1719 C C . LYS A 1 210 ? 23.720 12.160 -1.091 1.00 76.44 210 LYS A C 1
ATOM 1721 O O . LYS A 1 210 ? 24.871 12.387 -1.448 1.00 76.44 210 LYS A O 1
ATOM 1726 N N . GLY A 1 211 ? 22.821 13.123 -0.884 1.00 71.56 211 GLY A N 1
ATOM 1727 C CA . GLY A 1 211 ? 23.114 14.556 -1.017 1.00 71.56 211 GLY A CA 1
ATOM 1728 C C . GLY A 1 211 ? 23.072 15.104 -2.447 1.00 71.56 211 GLY A C 1
ATOM 1729 O O . GLY A 1 211 ? 23.238 16.308 -2.628 1.00 71.56 211 GLY A O 1
ATOM 1730 N N . VAL A 1 212 ? 22.813 14.264 -3.454 1.00 76.56 212 VAL A N 1
ATOM 1731 C CA . VAL A 1 212 ? 22.607 14.730 -4.830 1.00 76.56 212 VAL A CA 1
ATOM 1732 C C . VAL A 1 212 ? 21.191 15.282 -4.968 1.00 76.56 212 VAL A C 1
ATOM 1734 O O . VAL A 1 212 ? 20.217 14.598 -4.656 1.00 76.56 212 VAL A O 1
ATOM 1737 N N . LYS A 1 213 ? 21.078 16.529 -5.437 1.00 72.62 213 LYS A N 1
ATOM 1738 C CA . LYS A 1 213 ? 19.796 17.094 -5.868 1.00 72.62 213 LYS A CA 1
ATOM 1739 C C . LYS A 1 213 ? 19.437 16.489 -7.221 1.00 72.62 213 LYS A C 1
ATOM 1741 O O . LYS A 1 213 ? 20.203 16.627 -8.168 1.00 72.62 213 LYS A O 1
ATOM 1746 N N . THR A 1 214 ? 18.288 15.836 -7.297 1.00 69.44 214 THR A N 1
ATOM 1747 C CA . THR A 1 214 ? 17.730 15.336 -8.556 1.00 69.44 214 THR A CA 1
ATOM 1748 C C . THR A 1 214 ? 16.820 16.404 -9.149 1.00 69.44 214 THR A C 1
ATOM 1750 O O . THR A 1 214 ? 16.076 17.050 -8.405 1.00 69.44 214 THR A O 1
ATOM 1753 N N . ASP A 1 215 ? 16.873 16.598 -10.467 1.00 80.44 215 ASP A N 1
ATOM 1754 C CA . ASP A 1 215 ? 15.877 17.411 -11.159 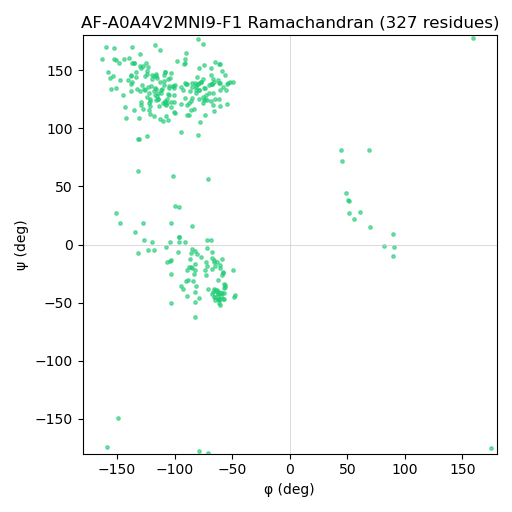1.00 80.44 215 ASP A CA 1
ATOM 1755 C C . ASP A 1 215 ? 14.481 16.797 -10.964 1.00 80.44 215 ASP A C 1
ATOM 1757 O O . ASP A 1 215 ? 14.289 15.585 -11.086 1.00 80.44 215 ASP A O 1
ATOM 1761 N N . ILE A 1 216 ? 13.499 17.628 -10.610 1.00 77.19 216 ILE A N 1
ATOM 1762 C CA . ILE A 1 216 ? 12.148 17.153 -10.277 1.00 77.19 216 ILE A CA 1
ATOM 1763 C C . ILE A 1 216 ? 11.473 16.550 -11.517 1.00 77.19 216 ILE A C 1
ATOM 1765 O O . ILE A 1 216 ? 10.787 15.534 -11.404 1.00 77.19 216 ILE A O 1
ATOM 1769 N N . GLY A 1 217 ? 11.684 17.139 -12.697 1.00 78.12 217 GLY A N 1
ATOM 1770 C CA . GLY A 1 217 ? 11.154 16.633 -13.960 1.00 78.12 217 GLY A CA 1
ATOM 1771 C C . GLY A 1 217 ? 11.747 15.275 -14.326 1.00 78.12 217 GLY A C 1
ATOM 1772 O O . GLY A 1 217 ? 11.005 14.339 -14.623 1.00 78.12 217 GLY A O 1
ATOM 1773 N N . GLU A 1 218 ? 13.069 15.133 -14.243 1.00 81.38 218 GLU A N 1
ATOM 1774 C CA . GLU A 1 218 ? 13.756 13.856 -14.488 1.00 81.38 218 GLU A CA 1
ATOM 1775 C C . GLU A 1 218 ? 13.363 12.776 -13.473 1.00 81.38 218 GLU A C 1
ATOM 1777 O O . GLU A 1 218 ? 13.145 11.617 -13.844 1.00 81.38 218 GLU A O 1
ATOM 1782 N N . SER A 1 219 ? 13.203 13.154 -12.201 1.00 82.38 219 SER A N 1
ATOM 1783 C CA . SER A 1 219 ? 12.733 12.243 -11.159 1.00 82.38 219 SER A CA 1
ATOM 1784 C C . SER A 1 219 ? 11.321 11.736 -11.454 1.00 82.38 219 SER A C 1
ATOM 1786 O O . SER A 1 219 ? 11.075 10.545 -11.288 1.00 82.38 219 SER A O 1
ATOM 1788 N N . MET A 1 220 ? 10.404 12.597 -11.913 1.00 84.44 220 MET A N 1
ATOM 1789 C CA . MET A 1 220 ? 9.039 12.184 -12.270 1.00 84.44 220 MET A CA 1
ATOM 1790 C C . MET A 1 220 ? 9.024 11.219 -13.457 1.00 84.44 220 MET A C 1
ATOM 1792 O O . MET A 1 220 ? 8.366 10.184 -13.391 1.00 84.44 220 MET A O 1
ATOM 1796 N N . LYS A 1 221 ? 9.786 11.509 -14.519 1.00 85.94 221 LYS A N 1
ATOM 1797 C CA . LYS A 1 221 ? 9.892 10.609 -15.681 1.00 85.94 221 LYS A CA 1
ATOM 1798 C C . LYS A 1 221 ? 10.435 9.237 -15.287 1.00 85.94 221 LYS A C 1
ATOM 1800 O O . LYS A 1 221 ? 9.916 8.214 -15.724 1.00 85.94 221 LYS A O 1
ATOM 1805 N N . THR A 1 222 ? 11.448 9.224 -14.423 1.00 88.06 222 THR A N 1
ATOM 1806 C CA . THR A 1 222 ? 12.018 7.991 -13.872 1.00 88.06 222 THR A CA 1
ATOM 1807 C C . THR A 1 222 ? 10.979 7.208 -13.072 1.00 88.06 222 THR A C 1
ATOM 1809 O O . THR A 1 222 ? 10.821 6.010 -13.291 1.00 88.06 222 THR A O 1
ATOM 1812 N N . SER A 1 223 ? 10.229 7.881 -12.195 1.00 88.19 223 SER A N 1
ATOM 1813 C CA . SER A 1 223 ? 9.135 7.276 -11.431 1.00 88.19 223 SER A CA 1
ATOM 1814 C C . SER A 1 223 ? 8.077 6.642 -12.330 1.00 88.19 223 SER A C 1
ATOM 1816 O O . SER A 1 223 ? 7.725 5.487 -12.117 1.00 88.19 223 SER A O 1
ATOM 1818 N N . PHE A 1 224 ? 7.617 7.331 -13.378 1.00 88.62 224 PHE A N 1
ATOM 1819 C CA . PHE A 1 224 ? 6.631 6.765 -14.306 1.00 88.62 224 PHE A CA 1
ATOM 1820 C C . PHE A 1 224 ? 7.160 5.560 -15.077 1.00 88.62 224 PHE A C 1
ATOM 1822 O O . PHE A 1 224 ? 6.440 4.575 -15.224 1.00 88.62 224 PHE A O 1
ATOM 1829 N N . LYS A 1 225 ? 8.423 5.597 -15.507 1.00 89.75 225 LYS A N 1
ATOM 1830 C CA . LYS A 1 225 ? 9.062 4.454 -16.163 1.00 89.75 225 LYS A CA 1
ATOM 1831 C C . LYS A 1 225 ? 9.153 3.239 -15.235 1.00 89.75 225 LYS A C 1
ATOM 1833 O O . LYS A 1 225 ? 8.775 2.137 -15.620 1.00 89.75 225 LYS A O 1
ATOM 1838 N N . LEU A 1 226 ? 9.594 3.431 -13.992 1.00 91.06 226 LEU A N 1
ATOM 1839 C CA . LEU A 1 226 ? 9.633 2.356 -12.995 1.00 91.06 226 LEU A CA 1
ATOM 1840 C C . LEU A 1 226 ? 8.233 1.808 -12.700 1.00 91.06 226 LEU A C 1
ATOM 1842 O O . LEU A 1 226 ? 8.036 0.597 -12.719 1.00 91.06 226 LEU A O 1
ATOM 1846 N N . ARG A 1 227 ? 7.264 2.703 -12.481 1.00 89.25 227 ARG A N 1
ATOM 1847 C CA . ARG A 1 227 ? 5.882 2.369 -12.133 1.00 89.25 227 ARG A CA 1
ATOM 1848 C C . ARG A 1 227 ? 5.205 1.556 -13.229 1.00 89.25 227 ARG A C 1
ATOM 1850 O O . ARG A 1 227 ? 4.643 0.513 -12.938 1.00 89.25 227 ARG A O 1
ATOM 1857 N N . PHE A 1 228 ? 5.269 2.016 -14.476 1.00 88.75 228 PHE A N 1
ATOM 1858 C CA . PHE A 1 228 ? 4.440 1.488 -15.562 1.00 88.75 228 PHE A CA 1
ATOM 1859 C C . PHE A 1 228 ? 5.179 0.558 -16.535 1.00 88.75 228 PHE A C 1
ATOM 1861 O O . PHE A 1 228 ? 4.562 0.076 -17.478 1.00 88.75 228 PHE A O 1
ATOM 1868 N N . SER A 1 229 ? 6.464 0.252 -16.320 1.00 89.44 229 SER A N 1
ATOM 1869 C CA . SER A 1 229 ? 7.181 -0.759 -17.125 1.00 89.44 229 SER A CA 1
ATOM 1870 C C . SER A 1 229 ? 6.765 -2.204 -16.822 1.00 89.44 229 SER A C 1
ATOM 1872 O O . SER A 1 229 ? 7.037 -3.103 -17.611 1.00 89.44 229 SER A O 1
ATOM 1874 N N . LYS A 1 230 ? 6.078 -2.434 -15.700 1.00 90.06 230 LYS A N 1
ATOM 1875 C CA . LYS A 1 230 ? 5.562 -3.734 -15.249 1.00 90.06 230 LYS A CA 1
ATOM 1876 C C . LYS A 1 230 ? 4.131 -3.574 -14.716 1.00 90.06 230 LYS A C 1
ATOM 1878 O O . LYS A 1 230 ? 3.685 -2.436 -14.552 1.00 90.06 230 LYS A O 1
ATOM 1883 N N . PRO A 1 231 ? 3.391 -4.667 -14.448 1.00 91.81 231 PRO A N 1
ATOM 1884 C CA . PRO A 1 231 ? 2.084 -4.561 -13.815 1.00 91.81 231 PRO A CA 1
ATOM 1885 C C . PRO A 1 231 ? 2.154 -3.771 -12.501 1.00 91.81 231 PRO A C 1
ATOM 1887 O O . PRO A 1 231 ? 2.867 -4.156 -11.573 1.00 91.81 231 PRO A O 1
ATOM 1890 N N . PHE A 1 232 ? 1.410 -2.668 -12.419 1.00 90.31 232 PHE A N 1
ATOM 1891 C CA . PHE A 1 232 ? 1.412 -1.785 -11.252 1.00 90.31 232 PHE A CA 1
ATOM 1892 C C . PHE A 1 232 ? 0.126 -1.937 -10.457 1.00 90.31 232 PHE A C 1
ATOM 1894 O O . PHE A 1 232 ? -0.962 -1.732 -10.992 1.00 90.31 232 PHE A O 1
ATOM 1901 N N . LEU A 1 233 ? 0.237 -2.306 -9.185 1.00 90.94 233 LEU A N 1
ATOM 1902 C CA . LEU A 1 233 ? -0.928 -2.525 -8.340 1.00 90.94 233 LEU A CA 1
ATOM 1903 C C . LEU A 1 233 ? -1.574 -1.188 -7.951 1.00 90.94 233 LEU A C 1
ATOM 1905 O O . LEU A 1 233 ? -0.936 -0.331 -7.349 1.00 90.94 233 LEU A O 1
ATOM 1909 N N . ILE A 1 234 ? -2.864 -1.051 -8.240 1.00 87.94 234 ILE A N 1
ATOM 1910 C CA . ILE A 1 234 ? -3.699 0.083 -7.836 1.00 87.94 234 ILE A CA 1
ATOM 1911 C C . ILE A 1 234 ? -4.332 -0.167 -6.461 1.00 87.94 234 ILE A C 1
ATOM 1913 O O . ILE A 1 234 ? -4.430 0.731 -5.613 1.00 87.94 234 ILE A O 1
ATOM 1917 N N . ASP A 1 235 ? -4.843 -1.384 -6.255 1.00 88.88 235 ASP A N 1
ATOM 1918 C CA . ASP A 1 235 ? -5.592 -1.732 -5.053 1.00 88.88 235 ASP A CA 1
ATOM 1919 C C . ASP A 1 235 ? -5.600 -3.242 -4.791 1.00 88.88 235 ASP A C 1
ATOM 1921 O O . ASP A 1 235 ? -5.600 -4.058 -5.715 1.00 88.88 235 ASP A O 1
ATOM 1925 N N . LEU A 1 236 ? -5.637 -3.603 -3.509 1.00 93.12 236 LEU A N 1
ATOM 1926 C CA . LEU A 1 236 ? -5.700 -4.979 -3.022 1.00 93.12 236 LEU A CA 1
ATOM 1927 C C . LEU A 1 236 ? -6.830 -5.091 -2.004 1.00 93.12 236 LEU A C 1
ATOM 1929 O O . LEU A 1 236 ? -6.929 -4.263 -1.094 1.00 93.12 236 LEU A O 1
ATOM 1933 N N . LYS A 1 237 ? -7.671 -6.118 -2.158 1.00 93.50 237 LYS A N 1
ATOM 1934 C CA . LYS A 1 237 ? -8.780 -6.417 -1.245 1.00 93.50 237 LYS A CA 1
ATOM 1935 C C . LYS A 1 237 ? -8.937 -7.909 -1.008 1.00 93.50 237 LYS A C 1
ATOM 1937 O O . LYS A 1 237 ? -8.853 -8.698 -1.945 1.00 93.50 237 LYS A O 1
ATOM 1942 N N . TYR A 1 238 ? -9.249 -8.289 0.223 1.00 93.25 238 TYR A N 1
ATOM 1943 C CA . TYR A 1 238 ? -9.671 -9.642 0.565 1.00 93.25 238 TYR A CA 1
ATOM 1944 C C . TYR A 1 238 ? -11.193 -9.719 0.710 1.00 93.25 238 TYR A C 1
ATOM 1946 O O . TYR A 1 238 ? -11.815 -8.899 1.389 1.00 93.25 238 TYR A O 1
ATOM 1954 N N . LYS A 1 239 ? -11.812 -10.750 0.127 1.00 93.88 239 LYS A N 1
ATOM 1955 C CA . LYS A 1 239 ? -13.239 -11.036 0.312 1.00 93.88 239 LYS A CA 1
ATOM 1956 C C . LYS A 1 239 ? -13.554 -12.509 0.066 1.00 93.88 239 LYS A C 1
ATOM 1958 O O . LYS A 1 239 ? -13.134 -13.086 -0.929 1.00 93.88 239 LYS A O 1
ATOM 1963 N N . ASP A 1 240 ? -14.329 -13.110 0.969 1.00 92.19 240 ASP A N 1
ATOM 1964 C CA . ASP A 1 240 ? -14.912 -14.456 0.837 1.00 92.19 240 ASP A CA 1
ATOM 1965 C C . ASP A 1 240 ? -13.917 -15.572 0.451 1.00 92.19 240 ASP A C 1
ATOM 1967 O O . ASP A 1 240 ? -14.234 -16.495 -0.313 1.00 92.19 240 ASP A O 1
ATOM 1971 N N . GLY A 1 241 ? -12.703 -15.508 1.007 1.00 93.06 241 GLY A N 1
ATOM 1972 C CA . GLY A 1 241 ? -11.645 -16.484 0.737 1.00 93.06 241 GLY A CA 1
ATOM 1973 C C . GLY A 1 241 ? -10.734 -16.135 -0.435 1.00 93.06 241 GLY A C 1
ATOM 1974 O O . GLY A 1 241 ? -9.812 -16.898 -0.694 1.00 93.06 241 GLY A O 1
ATOM 1975 N N . LEU A 1 242 ? -10.975 -15.025 -1.133 1.00 95.62 242 LEU A N 1
ATOM 1976 C CA . LEU A 1 242 ? -10.231 -14.619 -2.321 1.00 95.62 242 LEU A CA 1
ATOM 1977 C C . LEU A 1 242 ? -9.518 -13.287 -2.091 1.00 95.62 242 LEU A C 1
ATOM 1979 O O . LEU A 1 242 ? -10.042 -12.388 -1.432 1.00 95.62 242 LEU A O 1
ATOM 1983 N N . VAL A 1 243 ? -8.333 -13.160 -2.678 1.00 96.12 243 VAL A N 1
ATOM 1984 C CA . VAL A 1 243 ? -7.594 -11.902 -2.785 1.00 96.12 243 VAL A CA 1
ATOM 1985 C C . VAL A 1 243 ? -7.805 -11.361 -4.189 1.00 96.12 243 VAL A C 1
ATOM 1987 O O . VAL A 1 243 ? -7.511 -12.041 -5.168 1.00 96.12 243 VAL A O 1
ATOM 1990 N N . PHE A 1 244 ? -8.321 -10.142 -4.273 1.00 95.69 244 PHE A N 1
ATOM 1991 C CA . PHE A 1 244 ? -8.521 -9.392 -5.501 1.00 95.69 244 PHE A CA 1
ATOM 1992 C C . PHE A 1 244 ? -7.423 -8.340 -5.591 1.00 95.69 244 PHE A C 1
ATOM 1994 O O . PHE A 1 244 ? -7.277 -7.511 -4.692 1.00 95.69 244 PHE A O 1
ATOM 2001 N N . MET A 1 245 ? -6.655 -8.380 -6.671 1.00 95.00 245 MET A N 1
ATOM 2002 C CA . MET A 1 245 ? -5.558 -7.460 -6.936 1.00 95.00 245 MET A CA 1
ATOM 2003 C C . MET A 1 245 ? -5.832 -6.757 -8.263 1.00 95.00 245 MET A C 1
ATOM 2005 O O . MET A 1 245 ? -5.982 -7.408 -9.296 1.00 95.00 245 MET A O 1
ATOM 2009 N N . HIS A 1 246 ? -5.949 -5.433 -8.233 1.00 92.75 246 HIS A N 1
ATOM 2010 C CA . HIS A 1 246 ? -6.262 -4.614 -9.402 1.00 92.75 246 HIS A CA 1
ATOM 2011 C C . HIS A 1 246 ? -5.006 -3.929 -9.913 1.00 92.75 246 HIS A C 1
ATOM 2013 O O . HIS A 1 246 ? -4.406 -3.138 -9.192 1.00 92.75 246 HIS A O 1
ATOM 2019 N N . PHE A 1 247 ? -4.616 -4.230 -11.147 1.00 92.38 247 PHE A N 1
ATOM 2020 C CA . PHE A 1 247 ? -3.359 -3.779 -11.730 1.00 92.38 247 PHE A CA 1
ATOM 2021 C C . PHE A 1 247 ? -3.571 -2.920 -12.970 1.00 92.38 247 PHE A C 1
ATOM 2023 O O . PHE A 1 247 ? -4.397 -3.243 -13.820 1.00 92.38 247 PHE A O 1
ATOM 2030 N N . ILE A 1 248 ? -2.741 -1.895 -13.129 1.00 90.56 248 ILE A N 1
ATOM 2031 C CA . ILE A 1 248 ? -2.461 -1.250 -14.413 1.00 90.56 248 ILE A CA 1
ATOM 2032 C C . ILE A 1 248 ? -1.570 -2.176 -15.236 1.00 90.56 248 ILE A C 1
ATOM 2034 O O . ILE A 1 248 ? -0.593 -2.728 -14.724 1.00 90.56 248 ILE A O 1
ATOM 2038 N N . LYS A 1 249 ? -1.909 -2.343 -16.516 1.00 92.06 249 LYS A N 1
ATOM 2039 C CA . LYS A 1 249 ? -1.060 -3.046 -17.479 1.00 92.06 249 LYS A CA 1
ATOM 2040 C C . LYS A 1 249 ? 0.209 -2.235 -17.771 1.00 92.06 249 LYS A C 1
ATOM 2042 O O . LYS A 1 249 ? 0.156 -1.006 -17.732 1.00 92.06 249 LYS A O 1
ATOM 2047 N N . PRO A 1 250 ? 1.322 -2.897 -18.124 1.00 91.62 250 PRO A N 1
ATOM 2048 C CA . PRO A 1 250 ? 2.520 -2.212 -18.592 1.00 91.62 250 PRO A CA 1
ATOM 2049 C C . PRO A 1 250 ? 2.215 -1.228 -19.730 1.00 91.62 250 PRO A C 1
ATOM 2051 O O . PRO A 1 250 ? 1.431 -1.530 -20.633 1.00 91.62 250 PRO A O 1
ATOM 2054 N N . VAL A 1 251 ? 2.851 -0.060 -19.699 1.00 89.94 251 VAL A N 1
ATOM 2055 C CA . VAL A 1 251 ? 2.715 1.002 -20.700 1.00 89.94 251 VAL A CA 1
ATOM 2056 C C . VAL A 1 251 ? 4.061 1.200 -21.385 1.00 89.94 251 VAL A C 1
ATOM 2058 O O . VAL A 1 251 ? 5.097 1.280 -20.729 1.00 89.94 251 VAL A O 1
ATOM 2061 N N . LYS A 1 252 ? 4.051 1.292 -22.717 1.00 86.00 252 LYS A N 1
ATOM 2062 C CA . LYS A 1 252 ? 5.265 1.552 -23.499 1.00 86.00 252 LYS A CA 1
ATOM 2063 C C . LYS A 1 252 ? 5.859 2.914 -23.146 1.00 86.00 252 LYS A C 1
ATOM 2065 O O . LYS A 1 252 ? 5.113 3.886 -23.042 1.00 86.00 252 LYS A O 1
ATOM 2070 N N . ASP A 1 253 ? 7.188 2.995 -23.083 1.00 83.56 253 ASP A N 1
ATOM 2071 C CA . ASP A 1 253 ? 7.943 4.210 -22.734 1.00 83.56 253 ASP A CA 1
ATOM 2072 C C . ASP A 1 253 ? 7.475 5.467 -23.492 1.00 83.56 253 ASP A C 1
ATOM 2074 O O . ASP A 1 253 ? 7.303 6.532 -22.903 1.00 83.56 253 ASP A O 1
ATOM 2078 N N . GLU A 1 254 ? 7.220 5.335 -24.794 1.00 83.81 254 GLU A N 1
ATOM 2079 C CA . GLU A 1 254 ? 6.776 6.415 -25.689 1.00 83.81 254 GLU A CA 1
ATOM 2080 C C . GLU A 1 254 ? 5.362 6.945 -25.402 1.00 83.81 254 GLU A C 1
ATOM 2082 O O . GLU A 1 254 ? 5.037 8.071 -25.775 1.00 83.81 254 GLU A O 1
ATOM 2087 N N . ALA A 1 255 ? 4.532 6.157 -24.715 1.00 85.69 255 ALA A N 1
ATOM 2088 C CA . ALA A 1 255 ? 3.186 6.538 -24.307 1.00 85.69 255 ALA A CA 1
ATOM 2089 C C . ALA A 1 255 ? 3.126 7.055 -22.860 1.00 85.69 255 ALA A C 1
ATOM 2091 O O . ALA A 1 255 ? 2.069 7.514 -22.435 1.00 85.69 255 ALA A O 1
ATOM 2092 N N . LEU A 1 256 ? 4.219 6.991 -22.089 1.00 87.00 256 LEU A N 1
ATOM 2093 C CA . LEU A 1 256 ? 4.202 7.398 -20.685 1.00 87.00 256 LEU A CA 1
ATOM 2094 C C . LEU A 1 256 ? 3.942 8.906 -20.523 1.00 87.00 256 LEU A C 1
ATOM 2096 O O . LEU A 1 256 ? 4.527 9.721 -2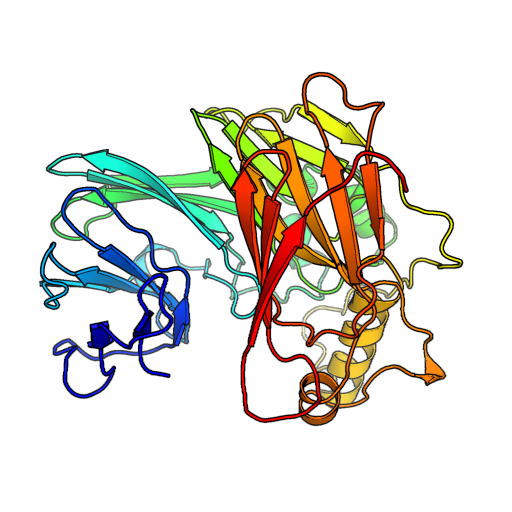1.254 1.00 87.00 256 LEU A O 1
ATOM 2100 N N . PRO A 1 257 ? 3.136 9.311 -19.520 1.00 85.38 257 PRO A N 1
ATOM 2101 C CA . PRO A 1 257 ? 3.009 10.718 -19.168 1.00 85.38 257 PRO A CA 1
ATOM 2102 C C . PRO A 1 257 ? 4.377 11.294 -18.782 1.00 85.38 257 PRO A C 1
ATOM 2104 O O . PRO A 1 257 ? 5.239 10.600 -18.253 1.00 85.38 257 PRO A O 1
ATOM 2107 N N . GLN A 1 258 ? 4.591 12.582 -19.045 1.00 84.12 258 GLN A N 1
ATOM 2108 C CA . GLN A 1 258 ? 5.837 13.290 -18.723 1.00 84.12 258 GLN A CA 1
ATOM 2109 C C . GLN A 1 258 ? 5.694 14.190 -17.489 1.00 84.12 258 GLN A C 1
ATOM 2111 O O . GLN A 1 258 ? 6.692 14.658 -16.943 1.00 84.12 258 GLN A O 1
ATOM 2116 N N . THR A 1 259 ? 4.459 14.455 -17.054 1.00 84.06 259 THR A N 1
ATOM 2117 C CA . THR A 1 259 ? 4.134 15.291 -15.890 1.00 84.06 259 THR A CA 1
ATOM 2118 C C . THR A 1 259 ? 2.984 14.681 -15.090 1.00 84.06 259 THR A C 1
ATOM 2120 O O . THR A 1 259 ? 2.201 13.896 -15.620 1.00 84.06 259 THR A O 1
ATOM 2123 N N . SER A 1 260 ? 2.833 15.077 -13.824 1.00 79.06 260 SER A N 1
ATOM 2124 C CA . SER A 1 260 ? 1.708 14.651 -12.975 1.00 79.06 260 SER A CA 1
ATOM 2125 C C . SER A 1 260 ? 0.340 15.099 -13.501 1.00 79.06 260 SER A C 1
ATOM 2127 O O . SER A 1 260 ? -0.654 14.403 -13.322 1.00 79.06 260 SER A O 1
ATOM 2129 N N . ILE A 1 261 ? 0.282 16.244 -14.188 1.00 82.12 261 ILE A N 1
ATOM 2130 C CA . ILE A 1 261 ? -0.942 16.714 -14.853 1.00 82.12 261 ILE A CA 1
ATOM 2131 C C . ILE A 1 261 ? -1.306 15.756 -15.990 1.00 82.12 261 ILE A C 1
ATOM 2133 O O . ILE A 1 261 ? -2.455 15.343 -16.095 1.00 82.12 261 ILE A O 1
ATOM 2137 N N . GLN A 1 262 ? -0.320 15.358 -16.800 1.00 84.00 262 GLN A N 1
ATOM 2138 C CA . GLN A 1 262 ? -0.541 14.393 -17.875 1.00 84.00 262 GLN A CA 1
ATOM 2139 C C . GLN A 1 262 ? -0.932 13.015 -17.338 1.00 84.00 262 GLN A C 1
ATOM 2141 O O . GLN A 1 262 ? -1.812 12.393 -17.915 1.00 84.00 262 GLN A O 1
ATOM 2146 N N . GLU A 1 263 ? -0.323 12.555 -16.239 1.00 83.38 263 GLU A N 1
ATOM 2147 C CA . GLU A 1 263 ? -0.689 11.289 -15.587 1.00 83.38 263 GLU A CA 1
ATOM 2148 C C . GLU A 1 263 ? -2.153 11.289 -15.136 1.00 83.38 263 GLU A C 1
ATOM 2150 O O . GLU A 1 263 ? -2.867 10.316 -15.364 1.00 83.38 263 GLU A O 1
ATOM 2155 N N . ARG A 1 264 ? -2.621 12.389 -14.533 1.00 76.56 264 ARG A N 1
ATOM 2156 C CA . ARG A 1 264 ? -4.003 12.503 -14.046 1.00 76.56 264 ARG A CA 1
ATOM 2157 C C . ARG A 1 264 ? -5.033 12.271 -15.151 1.00 76.56 264 ARG A C 1
ATOM 2159 O O . ARG A 1 264 ? -6.078 11.674 -14.898 1.00 76.56 264 ARG A O 1
ATOM 2166 N N . ASP A 1 265 ? -4.723 12.747 -16.352 1.00 76.12 265 ASP A N 1
ATOM 2167 C CA . ASP A 1 265 ? -5.598 12.666 -17.517 1.00 76.12 265 ASP A CA 1
ATOM 2168 C C . ASP A 1 265 ? -5.261 11.454 -18.413 1.00 76.12 265 ASP A C 1
ATOM 2170 O O . ASP A 1 265 ? -5.882 11.260 -19.466 1.00 76.12 265 ASP A O 1
ATOM 2174 N N . PHE A 1 266 ? -4.281 10.634 -18.017 1.00 80.06 266 PHE A N 1
ATOM 2175 C CA . PHE A 1 266 ? -3.911 9.411 -18.714 1.00 80.06 266 PHE A CA 1
ATOM 2176 C C . PHE A 1 266 ? -4.866 8.285 -18.323 1.00 80.06 266 PHE A C 1
ATOM 2178 O O . PHE A 1 266 ? -5.156 8.074 -17.144 1.00 80.06 266 PHE A O 1
ATOM 2185 N N . ILE A 1 267 ? -5.362 7.560 -19.325 1.00 80.06 267 ILE A N 1
ATOM 2186 C CA . ILE A 1 267 ? -6.238 6.417 -19.097 1.00 80.06 267 ILE A CA 1
ATOM 2187 C C . ILE A 1 267 ? -5.449 5.135 -19.346 1.00 80.06 267 ILE A C 1
ATOM 2189 O O . ILE A 1 267 ? -4.787 4.997 -20.373 1.00 80.06 267 ILE A O 1
ATOM 2193 N N . TYR A 1 268 ? -5.507 4.222 -18.386 1.00 85.50 268 TYR A N 1
ATOM 2194 C CA . TYR A 1 268 ? -4.730 2.996 -18.361 1.00 85.50 268 TYR A CA 1
ATOM 2195 C C . TYR A 1 268 ? -5.624 1.790 -18.597 1.00 85.50 268 TYR A C 1
ATOM 2197 O O . TYR A 1 268 ? -6.704 1.671 -18.018 1.00 85.50 268 TYR A O 1
ATOM 2205 N N . GLN A 1 269 ? -5.119 0.834 -19.365 1.00 88.56 269 GLN A N 1
ATOM 2206 C CA . GLN A 1 269 ? -5.700 -0.498 -19.374 1.00 88.56 269 GLN A CA 1
ATOM 2207 C C . GLN A 1 269 ? -5.398 -1.176 -18.044 1.00 88.56 269 GLN A C 1
ATOM 2209 O O . GLN A 1 269 ? -4.277 -1.097 -17.535 1.00 88.56 269 GLN A O 1
ATOM 2214 N N . THR A 1 270 ? -6.387 -1.865 -17.484 1.00 89.56 270 THR A N 1
ATOM 2215 C CA . THR A 1 270 ? -6.216 -2.570 -16.214 1.00 89.56 270 THR A CA 1
ATOM 2216 C C . THR A 1 270 ? -6.706 -4.005 -16.303 1.00 89.56 270 THR A C 1
ATOM 2218 O O . THR A 1 270 ? -7.411 -4.397 -17.234 1.00 89.56 270 THR A O 1
ATOM 2221 N N . PHE A 1 271 ? -6.301 -4.811 -15.335 1.00 91.62 271 PHE A N 1
ATOM 2222 C CA . PHE A 1 271 ? -6.771 -6.177 -15.182 1.00 91.62 271 PHE A CA 1
ATOM 2223 C C . PHE A 1 271 ? -6.899 -6.523 -13.703 1.00 91.62 271 PHE A C 1
ATOM 2225 O O . PHE A 1 271 ? -6.304 -5.883 -12.832 1.00 91.62 271 PHE A O 1
ATOM 2232 N N . LEU A 1 272 ? -7.687 -7.552 -13.421 1.00 93.00 272 LEU A N 1
ATOM 2233 C CA . LEU A 1 272 ? -7.795 -8.140 -12.095 1.00 93.00 272 LEU A CA 1
ATOM 2234 C C . LEU A 1 272 ? -7.054 -9.457 -12.063 1.00 93.00 272 LEU A C 1
ATOM 2236 O O . LEU A 1 272 ? -7.243 -10.288 -12.947 1.00 93.00 272 LEU A O 1
ATOM 2240 N N . LEU A 1 273 ? -6.283 -9.658 -11.005 1.00 95.00 273 LEU A N 1
ATOM 2241 C CA . LEU A 1 273 ? -5.764 -10.952 -10.606 1.00 95.00 273 LEU A CA 1
ATOM 2242 C C . LEU A 1 273 ? -6.510 -11.394 -9.347 1.00 95.00 273 LEU A C 1
ATOM 2244 O O . LEU A 1 273 ? -6.558 -10.668 -8.352 1.00 95.00 273 LEU A O 1
ATOM 2248 N N . ILE A 1 274 ? -7.125 -12.570 -9.405 1.00 95.25 274 ILE A N 1
ATOM 2249 C CA . ILE A 1 274 ? -7.898 -13.150 -8.310 1.00 95.25 274 ILE A CA 1
ATOM 2250 C C . ILE A 1 274 ? -7.212 -14.435 -7.874 1.00 95.25 274 ILE A C 1
ATOM 2252 O O . ILE A 1 274 ? -6.992 -15.342 -8.679 1.00 95.25 274 ILE A O 1
ATOM 2256 N N . ILE A 1 275 ? -6.891 -14.509 -6.588 1.00 95.69 275 ILE A N 1
ATOM 2257 C CA . ILE A 1 275 ? -6.118 -15.602 -6.005 1.00 95.69 275 ILE A CA 1
ATOM 2258 C C . ILE A 1 275 ? -6.926 -16.214 -4.870 1.00 95.69 275 ILE A C 1
ATOM 2260 O O . ILE A 1 275 ? -7.339 -15.507 -3.951 1.00 95.69 275 ILE A O 1
ATOM 2264 N N . ASP A 1 276 ? -7.113 -17.532 -4.902 1.00 95.31 276 ASP A N 1
ATOM 2265 C CA . ASP A 1 276 ? -7.499 -18.298 -3.718 1.00 95.31 276 ASP A CA 1
ATOM 2266 C C . ASP A 1 276 ? -6.218 -18.711 -2.970 1.00 95.31 276 ASP A C 1
ATOM 2268 O O . ASP A 1 276 ? -5.462 -19.551 -3.470 1.00 95.31 276 ASP A O 1
ATOM 2272 N N . PRO A 1 277 ? -5.939 -18.178 -1.765 1.00 94.19 277 PRO A N 1
ATOM 2273 C CA . PRO A 1 277 ? -4.743 -18.544 -1.007 1.00 94.19 277 PRO A CA 1
ATOM 2274 C C . PRO A 1 277 ? -4.652 -20.036 -0.643 1.00 94.19 277 PRO A C 1
ATOM 2276 O O . PRO A 1 277 ? -3.569 -20.509 -0.271 1.00 94.19 277 PRO A O 1
ATOM 2279 N N . LYS A 1 278 ? -5.769 -20.777 -0.708 1.00 93.88 278 LYS A N 1
ATOM 2280 C CA . LYS A 1 278 ? -5.840 -22.232 -0.493 1.00 93.88 278 LYS A CA 1
ATOM 2281 C C . LYS A 1 278 ? -5.595 -23.035 -1.773 1.00 93.88 278 LYS A C 1
ATOM 2283 O O . LYS A 1 278 ? -5.232 -24.203 -1.670 1.00 93.88 278 LYS A O 1
ATOM 2288 N N . ALA A 1 279 ? -5.740 -22.422 -2.946 1.00 93.62 279 ALA A N 1
ATOM 2289 C CA . ALA A 1 279 ? -5.460 -23.014 -4.255 1.00 93.62 279 ALA A CA 1
ATOM 2290 C C . ALA A 1 279 ? -4.603 -22.057 -5.116 1.00 93.62 279 ALA A C 1
ATOM 2292 O O . ALA A 1 279 ? -5.048 -21.599 -6.169 1.00 93.62 279 ALA A O 1
ATOM 2293 N N . PRO A 1 280 ? -3.362 -21.743 -4.688 1.00 90.31 280 PRO A N 1
ATOM 2294 C CA . PRO A 1 280 ? -2.556 -20.651 -5.249 1.00 90.31 280 PRO A CA 1
ATOM 2295 C C . PRO A 1 280 ? -2.123 -20.848 -6.708 1.00 90.31 280 PRO A C 1
ATOM 2297 O O . PRO A 1 280 ? -1.658 -19.899 -7.334 1.00 90.31 280 PRO A O 1
ATOM 2300 N N . THR A 1 281 ? -2.255 -22.059 -7.250 1.00 90.31 281 THR A N 1
ATOM 2301 C CA . THR A 1 281 ? -1.968 -22.376 -8.656 1.00 90.31 281 THR A CA 1
ATOM 2302 C C . THR A 1 281 ? -3.124 -22.031 -9.594 1.00 90.31 281 THR A C 1
ATOM 2304 O O . THR A 1 281 ? -2.920 -21.955 -10.797 1.00 90.31 281 THR A O 1
ATOM 2307 N N . ASN A 1 282 ? -4.334 -21.824 -9.064 1.00 88.31 282 ASN A N 1
ATOM 2308 C CA . ASN A 1 282 ? -5.537 -21.537 -9.847 1.00 88.31 282 ASN A CA 1
ATOM 2309 C C . ASN A 1 282 ? -5.843 -20.036 -9.802 1.00 88.31 282 ASN A C 1
ATOM 2311 O O . ASN A 1 282 ? -6.891 -19.616 -9.309 1.00 88.31 282 ASN A O 1
ATOM 2315 N N . GLN A 1 283 ? -4.894 -19.221 -10.263 1.00 92.44 283 GLN A N 1
ATOM 2316 C CA . GLN A 1 283 ? -5.076 -17.772 -10.331 1.00 92.44 283 GLN A CA 1
ATOM 2317 C C . GLN A 1 283 ? -5.925 -17.426 -11.552 1.00 92.44 283 GLN A C 1
ATOM 2319 O O . GLN A 1 283 ? -5.693 -17.937 -12.647 1.00 92.44 283 GLN A O 1
ATOM 2324 N N . LYS A 1 284 ? -6.924 -16.565 -11.359 1.00 91.38 284 LYS A N 1
ATOM 2325 C CA . LYS A 1 284 ? -7.804 -16.098 -12.431 1.00 91.38 284 LYS A CA 1
ATOM 2326 C C . LYS A 1 284 ? -7.421 -14.676 -12.802 1.00 91.38 284 LYS A C 1
ATOM 2328 O O . LYS A 1 284 ? -7.363 -13.818 -11.922 1.00 91.38 284 LYS A O 1
ATOM 2333 N N . TYR A 1 285 ? -7.205 -14.428 -14.087 1.00 89.62 285 TYR A N 1
ATOM 2334 C CA . TYR A 1 285 ? -7.021 -13.080 -14.605 1.00 89.62 285 TYR A CA 1
ATOM 2335 C C . TYR A 1 285 ? -8.280 -12.645 -15.352 1.00 89.62 285 TYR A C 1
ATOM 2337 O O . TYR A 1 285 ? -8.925 -13.454 -16.010 1.00 89.62 285 TYR A O 1
ATOM 2345 N N . ILE A 1 286 ? -8.650 -11.374 -15.228 1.00 89.44 286 ILE A N 1
ATOM 2346 C CA . ILE A 1 286 ? -9.777 -10.801 -15.962 1.00 89.44 286 ILE A CA 1
ATOM 2347 C C . ILE A 1 286 ? -9.339 -9.456 -16.511 1.00 89.44 286 ILE A C 1
ATOM 2349 O O . ILE A 1 286 ? -9.073 -8.521 -15.752 1.00 89.44 286 ILE A O 1
ATOM 2353 N N . ASP A 1 287 ? -9.306 -9.361 -17.834 1.00 89.06 287 ASP A N 1
ATOM 2354 C CA . ASP A 1 287 ? -9.121 -8.091 -18.516 1.00 89.06 287 ASP A CA 1
ATOM 2355 C C . ASP A 1 287 ? -10.336 -7.197 -18.316 1.00 89.06 287 ASP A C 1
ATOM 2357 O O . ASP A 1 287 ? -11.472 -7.550 -18.653 1.00 89.06 287 ASP A O 1
ATOM 2361 N N . LEU A 1 288 ? -10.082 -6.012 -17.773 1.00 85.38 288 LEU A N 1
ATOM 2362 C CA . LEU A 1 288 ? -11.099 -4.995 -17.630 1.00 85.38 288 LEU A CA 1
ATOM 2363 C C . LEU A 1 288 ? -11.149 -4.207 -18.940 1.00 85.38 288 LEU A C 1
ATOM 2365 O O . LEU A 1 288 ? -10.159 -3.619 -19.361 1.00 85.38 288 LEU A O 1
ATOM 2369 N N . LYS A 1 289 ? -12.295 -4.290 -19.625 1.00 71.38 289 LYS A N 1
ATOM 2370 C CA . LYS A 1 289 ? -12.460 -3.833 -21.016 1.00 71.38 289 LYS A CA 1
ATOM 2371 C C . LYS A 1 289 ? -12.460 -2.317 -21.191 1.00 71.38 289 LYS A C 1
ATOM 2373 O O . LYS A 1 289 ? -12.292 -1.858 -22.315 1.00 71.38 289 LYS A O 1
ATOM 2378 N N . ASP A 1 290 ? -12.696 -1.579 -20.117 1.00 69.31 290 ASP A N 1
ATOM 2379 C CA . ASP A 1 290 ? -12.692 -0.122 -20.141 1.00 69.31 290 ASP A CA 1
ATOM 2380 C C . ASP A 1 290 ? -11.285 0.400 -19.816 1.00 69.31 290 ASP A C 1
ATOM 2382 O O . ASP A 1 290 ? -10.462 -0.310 -19.242 1.00 69.31 290 ASP A O 1
ATOM 2386 N N . ASP A 1 291 ? -10.985 1.637 -20.193 1.00 71.75 291 ASP A N 1
ATOM 2387 C CA . ASP A 1 291 ? -9.763 2.301 -19.750 1.00 71.75 291 ASP A CA 1
ATOM 2388 C C . ASP A 1 291 ? -10.059 3.027 -18.422 1.00 71.75 291 ASP A C 1
ATOM 2390 O O . ASP A 1 291 ? -11.101 3.670 -18.262 1.00 71.75 291 ASP A O 1
ATOM 2394 N N . PHE A 1 292 ? -9.142 2.954 -17.455 1.00 71.75 292 PHE A N 1
ATOM 2395 C CA . PHE A 1 292 ? -9.327 3.505 -16.110 1.00 71.75 292 PHE A CA 1
ATOM 2396 C C . PHE A 1 292 ? -8.296 4.568 -15.744 1.00 71.75 292 PHE A C 1
ATOM 2398 O O . PHE A 1 292 ? -7.116 4.473 -16.078 1.00 71.75 292 PHE A O 1
ATOM 2405 N N . SER A 1 293 ? -8.725 5.558 -14.963 1.00 68.94 293 SER A N 1
ATOM 2406 C CA . SER A 1 293 ? -7.804 6.397 -14.192 1.00 68.94 293 SER A CA 1
ATOM 2407 C C . SER A 1 293 ? -6.924 5.536 -13.266 1.00 68.94 293 SER A C 1
ATOM 2409 O O . SER A 1 293 ? -7.421 4.551 -12.695 1.00 68.94 293 SER A O 1
ATOM 2411 N N . PRO A 1 294 ? -5.653 5.926 -13.032 1.00 68.56 294 PRO A N 1
ATOM 2412 C CA . PRO A 1 294 ? -4.747 5.179 -12.159 1.00 68.56 294 PRO A CA 1
ATOM 2413 C C . PRO A 1 294 ? -5.159 5.212 -10.678 1.00 68.56 294 PRO A C 1
ATOM 2415 O O . PRO A 1 294 ? -4.572 4.513 -9.861 1.00 68.56 294 PRO A O 1
ATOM 2418 N N . TYR A 1 295 ? -6.179 6.002 -10.324 1.00 73.69 295 TYR A N 1
ATOM 2419 C CA . TYR A 1 295 ? -6.723 6.127 -8.968 1.00 73.69 295 TYR A CA 1
ATOM 2420 C C . TYR A 1 295 ? -8.040 5.363 -8.767 1.00 73.69 295 TYR A C 1
ATOM 2422 O O . TYR A 1 295 ? -8.810 5.673 -7.856 1.00 73.69 295 TYR A O 1
ATOM 2430 N N . SER A 1 296 ? -8.342 4.406 -9.645 1.00 80.62 296 SER A N 1
ATOM 2431 C CA . SER A 1 296 ? -9.503 3.528 -9.491 1.00 80.62 296 SER A CA 1
ATOM 2432 C C . SER A 1 296 ? -9.375 2.632 -8.247 1.00 80.62 296 SER A C 1
ATOM 2434 O O . SER A 1 296 ? -8.295 2.440 -7.700 1.00 80.62 296 SER A O 1
ATOM 2436 N N . LYS A 1 297 ? -10.496 2.138 -7.722 1.00 86.06 297 LYS A N 1
ATOM 2437 C CA . LYS A 1 297 ? -10.551 1.290 -6.524 1.00 86.06 297 LYS A CA 1
ATOM 2438 C C . LYS A 1 297 ? -11.532 0.154 -6.717 1.00 86.06 297 LYS A C 1
ATOM 2440 O O . LYS A 1 297 ? -12.585 0.342 -7.330 1.00 86.06 297 LYS A O 1
ATOM 2445 N N . ILE A 1 298 ? -11.214 -1.004 -6.150 1.00 89.06 298 ILE A N 1
ATOM 2446 C CA . ILE A 1 298 ? -12.098 -2.166 -6.187 1.00 89.06 298 ILE A CA 1
ATOM 2447 C C . ILE A 1 298 ? -12.790 -2.372 -4.845 1.00 89.06 298 ILE A C 1
ATOM 2449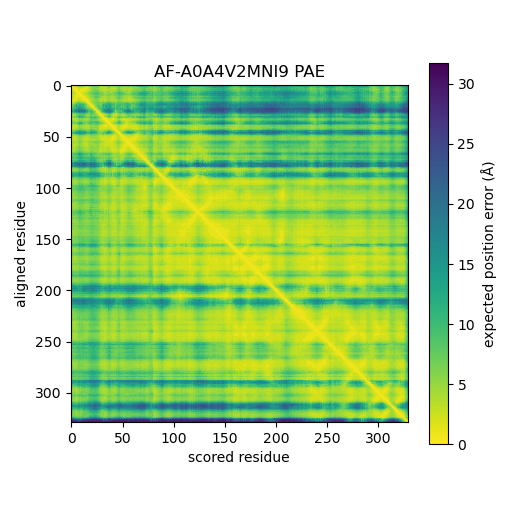 O O . ILE A 1 298 ? -12.215 -2.201 -3.773 1.00 89.06 298 ILE A O 1
ATOM 2453 N N . TYR A 1 299 ? -14.042 -2.805 -4.914 1.00 89.38 299 TYR A N 1
ATOM 2454 C CA . TYR A 1 299 ? -14.833 -3.223 -3.766 1.00 89.38 299 TYR A CA 1
ATOM 2455 C C . TYR A 1 299 ? -15.477 -4.572 -4.086 1.00 89.38 299 TYR A C 1
ATOM 2457 O O . TYR A 1 299 ? -16.568 -4.617 -4.665 1.00 89.38 299 TYR A O 1
ATOM 2465 N N . PRO A 1 300 ? -14.811 -5.689 -3.752 1.00 91.12 300 PRO A N 1
ATOM 2466 C CA . PRO A 1 300 ? -15.408 -7.006 -3.895 1.00 91.12 300 PRO A CA 1
ATOM 2467 C C . PRO A 1 300 ? -16.669 -7.121 -3.034 1.00 91.12 300 PRO A C 1
ATOM 2469 O O . PRO A 1 300 ? -16.631 -6.962 -1.812 1.00 91.12 300 PRO A O 1
ATOM 2472 N N . LEU A 1 301 ? -17.805 -7.373 -3.683 1.00 89.88 301 LEU A N 1
ATOM 2473 C CA . LEU A 1 301 ? -19.088 -7.560 -3.007 1.00 89.88 301 LEU A CA 1
ATOM 2474 C C . LEU A 1 301 ? -19.223 -8.994 -2.502 1.00 89.88 301 LEU A C 1
ATOM 2476 O O . LEU A 1 301 ? -19.686 -9.218 -1.384 1.00 89.88 301 LEU A O 1
ATOM 2480 N N . ASP A 1 302 ? -18.789 -9.936 -3.335 1.00 89.81 302 ASP A N 1
ATOM 2481 C CA . ASP A 1 302 ? -18.749 -11.370 -3.086 1.00 89.81 302 ASP A CA 1
ATOM 2482 C C . ASP A 1 302 ? -17.721 -12.032 -4.027 1.00 89.81 302 ASP A C 1
ATOM 2484 O O . ASP A 1 302 ? -17.020 -11.350 -4.777 1.00 89.81 302 ASP A O 1
ATOM 2488 N N . ARG A 1 303 ? -17.634 -13.369 -4.013 1.00 90.38 303 ARG A N 1
ATOM 2489 C CA . ARG A 1 303 ? -16.706 -14.143 -4.866 1.00 90.38 303 ARG A CA 1
ATOM 2490 C C . ARG A 1 303 ? -16.874 -13.909 -6.375 1.00 90.38 303 ARG A C 1
ATOM 2492 O O . ARG A 1 303 ? -15.930 -14.137 -7.123 1.00 90.38 303 ARG A O 1
ATOM 2499 N N . ASN A 1 304 ? -18.056 -13.488 -6.819 1.00 89.94 304 ASN A N 1
ATOM 2500 C CA . ASN A 1 304 ? -18.452 -13.400 -8.226 1.00 89.94 304 ASN A CA 1
ATOM 2501 C C . ASN A 1 304 ? -18.775 -11.972 -8.674 1.00 89.94 304 ASN A C 1
ATOM 2503 O O . ASN A 1 304 ? -19.091 -11.757 -9.843 1.00 89.94 304 ASN A O 1
ATOM 2507 N N . ASN A 1 305 ? -18.764 -10.993 -7.773 1.00 89.62 305 ASN A N 1
ATOM 2508 C CA . ASN A 1 305 ? -19.149 -9.626 -8.080 1.00 89.62 305 ASN A CA 1
ATOM 2509 C C . ASN A 1 305 ? -18.191 -8.646 -7.423 1.00 89.62 305 ASN A C 1
ATOM 2511 O O . ASN A 1 305 ? -17.952 -8.694 -6.216 1.00 89.62 305 ASN A O 1
ATOM 2515 N N . ILE A 1 306 ? -17.737 -7.680 -8.209 1.00 91.19 306 ILE A N 1
ATOM 2516 C CA . ILE A 1 306 ? -16.977 -6.536 -7.715 1.00 91.19 306 ILE A CA 1
ATOM 2517 C C . ILE A 1 306 ? -17.693 -5.247 -8.112 1.00 91.19 306 ILE A C 1
ATOM 2519 O O . ILE A 1 306 ? -18.390 -5.197 -9.128 1.00 91.19 306 ILE A O 1
ATOM 2523 N N . MET A 1 307 ? -17.499 -4.198 -7.323 1.00 89.06 307 MET A N 1
ATOM 2524 C CA . MET A 1 307 ? -17.696 -2.830 -7.787 1.00 89.06 307 MET A CA 1
ATOM 2525 C C . MET A 1 307 ? -16.339 -2.224 -8.100 1.00 89.06 307 MET A C 1
ATOM 2527 O O . MET A 1 307 ? -15.401 -2.359 -7.316 1.00 89.06 307 MET A O 1
ATOM 2531 N N . LEU A 1 308 ? -16.258 -1.528 -9.220 1.00 86.31 308 LEU A N 1
ATOM 2532 C CA . LEU A 1 308 ? -15.113 -0.729 -9.603 1.00 86.31 308 LEU A CA 1
ATOM 2533 C C . LEU A 1 308 ? -15.513 0.741 -9.519 1.00 86.31 308 LEU A C 1
ATOM 2535 O O . LEU A 1 308 ? -16.482 1.162 -10.148 1.00 86.31 308 LEU A O 1
ATOM 2539 N N . PHE A 1 309 ? -14.788 1.502 -8.713 1.00 83.69 309 PHE A N 1
ATOM 2540 C CA . PHE A 1 309 ? -14.933 2.946 -8.587 1.00 83.69 309 PHE A CA 1
ATOM 2541 C C . PHE A 1 309 ? -13.779 3.625 -9.311 1.00 83.69 309 PHE A C 1
ATOM 2543 O O . PHE A 1 309 ? -12.631 3.215 -9.161 1.00 83.69 309 PHE A O 1
ATOM 2550 N N . GLY A 1 310 ? -14.047 4.675 -10.073 1.00 78.31 310 GLY A N 1
ATOM 2551 C CA . GLY A 1 310 ? -12.989 5.371 -10.794 1.00 78.31 310 GLY A CA 1
ATOM 2552 C C . GLY A 1 310 ? -13.516 6.460 -11.706 1.00 78.31 310 GLY A C 1
ATOM 2553 O O . GLY A 1 310 ? -14.704 6.755 -11.723 1.00 78.31 310 GLY A O 1
ATOM 2554 N N . ASN A 1 311 ? -12.611 7.063 -12.463 1.00 72.75 311 ASN A N 1
ATOM 2555 C CA . ASN A 1 311 ? -12.940 7.979 -13.544 1.00 72.75 311 ASN A CA 1
ATOM 2556 C C . ASN A 1 311 ? -12.664 7.259 -14.869 1.00 72.75 311 ASN A C 1
ATOM 2558 O O . ASN A 1 311 ? -11.532 6.823 -15.095 1.00 72.75 311 ASN A O 1
ATOM 2562 N N . PHE A 1 312 ? -13.699 7.097 -15.696 1.00 67.69 312 PHE A N 1
ATOM 2563 C CA . PHE A 1 312 ? -13.694 6.150 -16.817 1.00 67.69 312 PHE A CA 1
ATOM 2564 C C . PHE A 1 312 ? -13.596 6.814 -18.202 1.00 67.69 312 PHE A C 1
ATOM 2566 O O . PHE A 1 312 ? -13.565 6.099 -19.197 1.00 67.69 312 PHE A O 1
ATOM 2573 N N . LYS A 1 313 ? -13.565 8.158 -18.323 1.00 60.50 313 LYS A N 1
ATOM 2574 C CA . LYS A 1 313 ? -13.655 8.841 -19.643 1.00 60.50 313 LYS A CA 1
ATOM 2575 C C . LYS A 1 313 ? -12.955 10.210 -19.770 1.00 60.50 313 LYS A C 1
ATOM 2577 O O . LYS A 1 313 ? -13.386 11.029 -20.577 1.00 60.50 313 LYS A O 1
ATOM 2582 N N . LYS A 1 314 ? -11.896 10.508 -19.002 1.00 63.81 314 LYS A N 1
ATOM 2583 C CA . LYS A 1 314 ? -11.323 11.883 -18.893 1.00 63.81 314 LYS A CA 1
ATOM 2584 C C . LYS A 1 314 ? -12.384 12.947 -18.556 1.00 63.81 314 LYS A C 1
ATOM 2586 O O . LYS A 1 314 ? -12.264 14.107 -18.938 1.00 63.81 314 LYS A O 1
ATOM 2591 N N . THR A 1 315 ? -13.456 12.549 -17.879 1.00 60.78 315 THR A N 1
ATOM 2592 C CA . THR A 1 315 ? -14.502 13.456 -17.393 1.00 60.78 315 THR A CA 1
ATOM 2593 C C . THR A 1 315 ? -14.242 13.777 -15.931 1.00 60.78 315 THR A C 1
ATOM 2595 O O . THR A 1 315 ? -13.653 12.959 -15.249 1.00 60.78 315 THR A O 1
ATOM 2598 N N . ASP A 1 316 ? -14.750 14.873 -15.377 1.00 62.66 316 ASP A N 1
ATOM 2599 C CA . ASP A 1 316 ? -14.637 15.107 -13.922 1.00 62.66 316 ASP A CA 1
ATOM 2600 C C . ASP A 1 316 ? -15.540 14.181 -13.073 1.00 62.66 316 ASP A C 1
ATOM 2602 O O . ASP A 1 316 ? -15.513 14.222 -11.842 1.00 62.66 316 ASP A O 1
ATOM 2606 N N . ASN A 1 317 ? -16.346 13.331 -13.717 1.00 69.69 317 ASN A N 1
ATOM 2607 C CA . ASN A 1 317 ? -17.263 12.414 -13.052 1.00 69.69 317 ASN A CA 1
ATOM 2608 C C . ASN A 1 317 ? -16.577 11.094 -12.687 1.00 69.69 317 ASN A C 1
ATOM 2610 O O . ASN A 1 317 ? -15.944 10.449 -13.525 1.00 69.69 317 ASN A O 1
ATOM 2614 N N . TYR A 1 318 ? -16.776 10.668 -11.441 1.00 73.56 318 TYR A N 1
ATOM 2615 C CA . TYR A 1 318 ? -16.475 9.310 -11.006 1.00 73.56 318 TYR A CA 1
ATOM 2616 C C . TYR A 1 318 ? -17.705 8.428 -11.212 1.00 73.56 318 TYR A C 1
ATOM 2618 O O . TYR A 1 318 ? -18.822 8.841 -10.899 1.00 73.56 318 TYR A O 1
ATOM 2626 N N . GLU A 1 319 ? -17.503 7.210 -11.697 1.00 77.44 319 GLU A N 1
ATOM 2627 C CA . GLU A 1 319 ? -18.569 6.221 -11.850 1.00 77.44 319 GLU A CA 1
ATOM 2628 C C . GLU A 1 319 ? -18.356 5.052 -10.879 1.00 77.44 319 GLU A C 1
ATOM 2630 O O . GLU A 1 319 ? -17.304 4.892 -10.248 1.00 77.44 319 GLU A O 1
ATOM 2635 N N . LEU A 1 320 ? -19.392 4.233 -10.737 1.00 80.81 320 LEU A N 1
ATOM 2636 C CA . LEU A 1 320 ? -19.338 3.003 -9.968 1.00 80.81 320 LEU A CA 1
ATOM 2637 C C . LEU A 1 320 ? -19.930 1.886 -10.827 1.00 80.81 320 LEU A C 1
ATOM 2639 O O . LEU A 1 320 ? -21.136 1.847 -11.066 1.00 80.81 320 LEU A O 1
ATOM 2643 N N . ILE A 1 321 ? -19.076 0.984 -11.301 1.00 82.31 321 ILE A N 1
ATOM 2644 C CA . ILE A 1 321 ? -19.442 -0.065 -12.252 1.00 82.31 321 ILE A CA 1
ATOM 2645 C C . ILE A 1 321 ? -19.477 -1.403 -11.524 1.00 82.31 321 ILE A C 1
ATOM 2647 O O . ILE A 1 321 ? -18.496 -1.806 -10.900 1.00 82.31 321 ILE A O 1
ATOM 2651 N N . LYS A 1 322 ? -20.604 -2.115 -11.605 1.00 86.75 322 LYS A N 1
ATOM 2652 C CA . LYS A 1 322 ? -20.695 -3.493 -11.111 1.00 86.75 322 LYS A CA 1
ATOM 2653 C C . LYS A 1 322 ? -20.223 -4.456 -12.190 1.00 86.75 322 LYS A C 1
ATOM 2655 O O . LYS A 1 322 ? -20.811 -4.502 -13.268 1.00 86.75 322 LYS A O 1
ATOM 2660 N N . ILE A 1 323 ? -19.230 -5.277 -11.873 1.00 86.31 323 ILE A N 1
ATOM 2661 C CA . ILE A 1 323 ? -18.705 -6.298 -12.780 1.00 86.31 323 ILE A CA 1
ATOM 2662 C C . ILE A 1 323 ? -19.015 -7.669 -12.193 1.00 86.31 323 ILE A C 1
ATOM 2664 O O . ILE A 1 323 ? -18.666 -7.970 -11.049 1.00 86.31 323 ILE A O 1
ATOM 2668 N N . LYS A 1 324 ? -19.678 -8.503 -12.996 1.00 88.44 324 LYS A N 1
ATOM 2669 C CA . LYS A 1 324 ? -19.885 -9.915 -12.690 1.00 88.44 324 LYS A CA 1
ATOM 2670 C C . LYS A 1 324 ? -18.714 -10.718 -13.246 1.00 88.44 324 LYS A C 1
ATOM 2672 O O . LYS A 1 324 ? -18.473 -10.727 -14.450 1.00 88.44 324 LYS A O 1
ATOM 2677 N N . LEU A 1 325 ? -18.012 -11.401 -12.358 1.00 85.56 325 LEU A N 1
ATOM 2678 C CA . LEU A 1 325 ? -16.899 -12.283 -12.659 1.00 85.56 325 LEU A CA 1
ATOM 2679 C C . LEU A 1 325 ? -17.493 -13.612 -13.135 1.00 85.56 325 LEU A C 1
ATOM 2681 O O . LEU A 1 325 ? -17.892 -14.450 -12.333 1.00 85.56 325 LEU A O 1
ATOM 2685 N N . ASN A 1 326 ? -17.636 -13.792 -14.445 1.00 73.38 326 ASN A N 1
ATOM 2686 C CA . ASN A 1 326 ? -18.077 -15.075 -14.992 1.00 73.38 326 ASN A CA 1
ATOM 2687 C C . ASN A 1 326 ? -16.887 -16.042 -15.048 1.00 73.38 326 ASN A C 1
ATOM 2689 O O . ASN A 1 326 ? -15.774 -15.626 -15.342 1.00 73.38 326 ASN A O 1
ATOM 2693 N N . ASP A 1 327 ? -17.102 -17.336 -14.808 1.00 54.84 327 ASP A N 1
ATOM 2694 C CA . ASP A 1 327 ? -16.068 -18.390 -14.922 1.00 54.84 327 ASP A CA 1
ATOM 2695 C C . ASP A 1 327 ? -15.659 -18.724 -16.361 1.00 54.84 327 ASP A C 1
ATOM 2697 O O . ASP A 1 327 ? -14.881 -19.641 -16.599 1.00 54.84 327 ASP A O 1
ATOM 2701 N N . LYS A 1 328 ? -16.198 -17.985 -17.331 1.00 40.31 328 LYS A N 1
ATOM 2702 C CA . LYS A 1 328 ? -15.879 -18.120 -18.746 1.00 40.31 328 LYS A CA 1
ATOM 2703 C C . LYS A 1 328 ? -15.154 -16.852 -19.177 1.00 40.31 328 LYS A C 1
ATOM 2705 O O . LYS A 1 328 ? -15.816 -15.819 -19.300 1.00 40.31 328 LYS A O 1
ATOM 2710 N N . ASN A 1 329 ? -13.853 -16.999 -19.415 1.00 35.62 329 ASN A N 1
ATOM 2711 C CA . ASN A 1 329 ? -12.824 -16.006 -19.749 1.00 35.62 329 ASN A CA 1
ATOM 2712 C C . ASN A 1 329 ? -11.963 -15.655 -18.545 1.00 35.62 329 ASN A C 1
ATOM 2714 O O . ASN A 1 329 ? -12.385 -14.810 -17.722 1.00 35.62 329 ASN A O 1
#

pLDDT: mean 83.7, std 10.55, range [35.62, 97.56]

Nearest PDB structures (foldseek):
  1mda-assembly1_J  TM=4.869E-01  e=3.258E-03  Paracoccus denitrificans
  4poi-assembly1_A  TM=2.515E-01  e=3.984E-01  Bacteroides caccae ATCC 43185
  4poi-assembly2_B  TM=2.795E-01  e=7.456E-01  Bacteroides caccae ATCC 43185
  3hsa-assembly1_B  TM=2.651E-01  e=7.049E+00  Shewanella amazonensis SB2B
  6o09-assembly2_K-3  TM=1.295E-01  e=3.406E-01  Arabidopsis thaliana